Protein AF-A0A1V5LHH2-F1 (afdb_monomer_lite)

pLDDT: mean 89.57, std 8.18, range [43.5, 97.94]

Sequence (224 aa):
MNTYLRAINSYPGGDFSFSLPVTGISLAKRSLLHLDYNFEPAVRVNLYAKVQGTWFEFLLTGKEAQEPNVTSAGKTTVTADGRWHHLALDLGTAVIAALKAEGKPTVDLTLQDLVFANWETSSEARWYGFGVNAGHLSLCLDNVTLMPAIAGPASLSWSGPDADTTAWRTALDTSPWSIPTKVTEDRILNIQPTDGLRFLHVQVKDGDGKWGPVVHLPVPAKGK

Radius of gyration: 19.68 Å; chains: 1; bounding box: 45×40×56 Å

Secondary structure (DSSP, 8-state):
----EEEE--STTB---EE-S--SEETTT--EEEEEEEE-TT---EEEEEETTEEEEEESSSPPP--TTEEEEEE-----SSS-EEEEEEHHHHHHHHHHHTT---S--EEEEEEEE--SS-HHHHHTT--SBPTT-EEEEEEEEEE--B-S-EEEE---SSTT--EEEEEEES-TT-----EE---EEEEPPBSS-EEEEEEEE-TTS-EEEEEEEEEPBBP-

Structure (mmCIF, N/CA/C/O backbone):
data_AF-A0A1V5LHH2-F1
#
_entry.id   AF-A0A1V5LHH2-F1
#
loop_
_atom_site.group_PDB
_atom_site.id
_atom_site.type_symbol
_atom_site.label_atom_id
_atom_site.label_alt_id
_atom_site.label_comp_id
_atom_site.label_asym_id
_atom_site.label_entity_id
_atom_site.label_seq_id
_atom_site.pdbx_PDB_ins_code
_atom_site.Cartn_x
_atom_site.Cartn_y
_atom_site.Cartn_z
_atom_site.occupancy
_atom_site.B_iso_or_equiv
_atom_site.auth_seq_id
_atom_site.auth_comp_id
_atom_site.auth_asym_id
_atom_site.auth_atom_id
_atom_site.pdbx_PDB_model_num
ATOM 1 N N . MET A 1 1 ? -17.696 -14.834 3.128 1.00 43.50 1 MET A N 1
ATOM 2 C CA . MET A 1 1 ? -16.779 -14.703 1.976 1.00 43.50 1 MET A CA 1
ATOM 3 C C . MET A 1 1 ? -16.000 -13.423 2.193 1.00 43.50 1 MET A C 1
ATOM 5 O O . MET A 1 1 ? -16.648 -12.405 2.384 1.00 43.50 1 MET A O 1
ATOM 9 N N . ASN A 1 2 ? -14.667 -13.476 2.240 1.00 57.62 2 ASN A N 1
ATOM 10 C CA . ASN A 1 2 ? -13.869 -12.250 2.182 1.00 57.62 2 ASN A CA 1
ATOM 11 C C . ASN A 1 2 ? -13.866 -11.775 0.729 1.00 57.62 2 ASN A C 1
ATOM 13 O O . ASN A 1 2 ? -13.592 -12.573 -0.171 1.00 57.62 2 ASN A O 1
ATOM 17 N N . THR A 1 3 ? -14.226 -10.517 0.509 1.00 83.31 3 THR A N 1
ATOM 18 C CA . THR A 1 3 ? -14.263 -9.904 -0.817 1.00 83.31 3 THR A CA 1
ATOM 19 C C . THR A 1 3 ? -12.928 -9.217 -1.041 1.00 83.31 3 THR A C 1
ATOM 21 O O . THR A 1 3 ? -12.646 -8.238 -0.372 1.00 83.31 3 THR A O 1
ATOM 24 N N . TYR A 1 4 ? -12.125 -9.717 -1.973 1.00 91.12 4 TYR A N 1
ATOM 25 C CA . TYR A 1 4 ? -10.855 -9.108 -2.364 1.00 91.12 4 TYR A CA 1
ATOM 26 C C . TYR A 1 4 ? -10.812 -8.928 -3.880 1.00 91.12 4 TYR A C 1
ATOM 28 O O . TYR A 1 4 ? -11.498 -9.634 -4.628 1.00 91.12 4 TYR A O 1
ATOM 36 N N . LEU A 1 5 ? -9.984 -7.996 -4.349 1.00 93.44 5 LEU A N 1
ATOM 37 C CA . LEU A 1 5 ? -9.661 -7.880 -5.765 1.00 93.44 5 LEU A CA 1
ATOM 38 C C . LEU A 1 5 ? -8.639 -8.956 -6.123 1.00 93.44 5 LEU A C 1
ATOM 40 O O . LEU A 1 5 ? -7.605 -9.067 -5.470 1.00 93.44 5 LEU A O 1
ATOM 44 N N . ARG A 1 6 ? -8.904 -9.725 -7.181 1.00 95.00 6 ARG A N 1
ATOM 45 C CA . ARG A 1 6 ? -7.950 -10.681 -7.753 1.00 95.00 6 ARG A CA 1
ATOM 46 C C . ARG A 1 6 ? -7.650 -10.302 -9.194 1.00 95.00 6 ARG A C 1
ATOM 48 O O . ARG A 1 6 ? -8.544 -10.355 -10.036 1.00 95.00 6 ARG A O 1
ATOM 55 N N . ALA A 1 7 ? -6.396 -9.971 -9.476 1.00 94.06 7 ALA A N 1
ATOM 56 C CA . ALA A 1 7 ? -5.904 -9.807 -10.837 1.00 94.06 7 ALA A CA 1
ATOM 57 C C . ALA A 1 7 ? -5.202 -11.096 -11.274 1.00 94.06 7 ALA A C 1
ATOM 59 O O . ALA A 1 7 ? -4.421 -11.678 -10.518 1.00 94.06 7 ALA A O 1
ATOM 60 N N . ILE A 1 8 ? -5.499 -11.556 -12.488 1.00 93.69 8 ILE A N 1
ATOM 61 C CA . ILE A 1 8 ? -4.930 -12.776 -13.064 1.00 93.69 8 ILE A CA 1
ATOM 62 C C . ILE A 1 8 ? -4.299 -12.408 -14.395 1.00 93.69 8 ILE A C 1
ATOM 64 O O . ILE A 1 8 ? -4.964 -11.853 -15.273 1.00 93.69 8 ILE A O 1
ATOM 68 N N . ASN A 1 9 ? -3.034 -12.767 -14.564 1.00 91.44 9 ASN A N 1
ATOM 69 C CA . ASN A 1 9 ? -2.388 -12.654 -15.853 1.00 91.44 9 ASN A CA 1
ATOM 70 C C . ASN A 1 9 ? -2.886 -13.788 -16.753 1.00 91.44 9 ASN A C 1
ATOM 72 O O . ASN A 1 9 ? -2.427 -14.923 -16.653 1.00 91.44 9 ASN A O 1
ATOM 76 N N . SER A 1 10 ? -3.887 -13.512 -17.586 1.00 86.94 10 SER A N 1
ATOM 77 C CA . SER A 1 10 ? -4.588 -14.564 -18.339 1.00 86.94 10 SER A CA 1
ATOM 78 C C . SER A 1 10 ? -3.698 -15.255 -19.378 1.00 86.94 10 SER A C 1
ATOM 80 O O . SER A 1 10 ? -3.943 -16.412 -19.710 1.00 86.94 10 SER A O 1
ATOM 82 N N . TYR A 1 11 ? -2.648 -14.573 -19.844 1.00 85.94 11 TYR A N 1
ATOM 83 C CA . TYR A 1 11 ? -1.690 -15.077 -20.824 1.00 85.94 11 TYR A CA 1
ATOM 84 C C . TYR A 1 11 ? -0.252 -14.763 -20.391 1.00 85.94 11 TYR A C 1
ATOM 86 O O . TYR A 1 11 ? -0.032 -13.797 -19.663 1.00 85.94 11 TYR A O 1
ATOM 94 N N . PRO A 1 12 ? 0.749 -15.548 -20.819 1.00 86.00 12 PRO A N 1
ATOM 95 C CA . PRO A 1 12 ? 2.148 -15.213 -20.574 1.00 86.00 12 PRO A CA 1
ATOM 96 C C . PRO A 1 12 ? 2.507 -13.848 -21.167 1.00 86.00 12 PRO A C 1
ATOM 98 O O . PRO A 1 12 ? 1.996 -13.478 -22.221 1.00 86.00 12 PRO A O 1
ATOM 101 N N . GLY A 1 13 ? 3.406 -13.125 -20.504 1.00 83.19 13 GLY A N 1
ATOM 102 C CA . GLY A 1 13 ? 3.932 -11.860 -21.010 1.00 83.19 13 GLY A CA 1
ATOM 103 C C . GLY A 1 13 ? 3.123 -10.616 -20.637 1.00 83.19 13 GLY A C 1
ATOM 104 O O . GLY A 1 13 ? 3.493 -9.519 -21.037 1.00 83.19 13 GLY A O 1
ATOM 105 N N . GLY A 1 14 ? 2.048 -10.749 -19.857 1.00 85.44 14 GLY A N 1
ATOM 106 C CA . GLY A 1 14 ? 1.332 -9.590 -19.324 1.00 85.44 14 GLY A CA 1
ATOM 107 C C . GLY A 1 14 ? 2.114 -8.812 -18.258 1.00 85.44 14 GLY A C 1
ATOM 108 O O . GLY A 1 14 ? 3.021 -9.323 -17.593 1.00 85.44 14 GLY A O 1
ATOM 109 N N . ASP A 1 15 ? 1.727 -7.554 -18.072 1.00 89.06 15 ASP A N 1
ATOM 110 C CA . ASP A 1 15 ? 2.326 -6.620 -17.116 1.00 89.06 15 ASP A CA 1
ATOM 111 C C . ASP A 1 15 ? 1.508 -6.457 -15.823 1.00 89.06 15 ASP A C 1
ATOM 113 O O . ASP A 1 15 ? 1.890 -5.670 -14.964 1.00 89.06 15 ASP A O 1
ATOM 117 N N . PHE A 1 16 ? 0.402 -7.195 -15.658 1.00 90.06 16 PHE A N 1
ATOM 118 C CA . PHE A 1 16 ? -0.547 -7.017 -14.549 1.00 90.06 16 PHE A CA 1
ATOM 119 C C . PHE A 1 16 ? -1.077 -5.576 -14.413 1.00 90.06 16 PHE A C 1
ATOM 121 O O . PHE A 1 16 ? -1.382 -5.150 -13.301 1.00 90.06 16 PHE A O 1
ATOM 128 N N . SER A 1 17 ? -1.203 -4.825 -15.514 1.00 91.06 17 SER A N 1
ATOM 129 C CA . SER A 1 17 ? -1.675 -3.441 -15.445 1.00 91.06 17 SER A CA 1
ATOM 130 C C . SER A 1 17 ? -3.140 -3.333 -15.007 1.00 91.06 17 SER A C 1
ATOM 132 O O . SER A 1 17 ? -4.044 -3.836 -15.678 1.00 91.06 17 SER A O 1
ATOM 134 N N . PHE A 1 18 ? -3.385 -2.643 -13.894 1.00 93.12 18 PHE A N 1
ATOM 135 C CA . PHE A 1 18 ? -4.708 -2.146 -13.514 1.00 93.12 18 PHE A CA 1
ATOM 136 C C . PHE A 1 18 ? -4.601 -0.896 -12.631 1.00 93.12 18 PHE A C 1
ATOM 138 O O . PHE A 1 18 ? -3.710 -0.778 -11.784 1.00 93.12 18 PHE A O 1
ATOM 145 N N . SER A 1 19 ? -5.545 0.029 -12.808 1.00 94.12 19 SER A N 1
ATOM 146 C CA . SER A 1 19 ? -5.651 1.236 -11.985 1.00 94.12 19 SER A CA 1
ATOM 147 C C . SER A 1 19 ? -6.457 0.973 -10.717 1.00 94.12 19 SER A C 1
ATOM 149 O O . SER A 1 19 ? -7.520 0.349 -10.743 1.00 94.12 19 SER A O 1
ATOM 151 N N . LEU A 1 20 ? -5.983 1.518 -9.602 1.00 91.94 20 LEU A N 1
ATOM 152 C CA . LEU A 1 20 ? -6.794 1.717 -8.413 1.00 91.94 20 LEU A CA 1
ATOM 153 C C . LEU A 1 20 ? -7.674 2.961 -8.620 1.00 91.94 20 LEU A C 1
ATOM 155 O O . LEU A 1 20 ? -7.175 3.979 -9.100 1.00 91.94 20 LEU A O 1
ATOM 159 N N . PRO A 1 21 ? -8.963 2.937 -8.233 1.00 87.75 21 PRO A N 1
ATOM 160 C CA . PRO A 1 21 ? -9.886 4.058 -8.430 1.00 87.75 21 PRO A CA 1
ATOM 161 C C . PRO A 1 21 ? -9.658 5.178 -7.394 1.00 87.75 21 PRO A C 1
ATOM 163 O O . PRO A 1 21 ? -10.564 5.572 -6.663 1.00 87.75 21 PRO A O 1
ATOM 166 N N . VAL A 1 22 ? -8.420 5.665 -7.291 1.00 83.88 22 VAL A N 1
ATOM 167 C CA . VAL A 1 22 ? -7.950 6.610 -6.272 1.00 83.88 22 VAL A CA 1
ATOM 168 C C . VAL A 1 22 ? -7.246 7.774 -6.975 1.00 83.88 22 VAL A C 1
ATOM 170 O O . VAL A 1 22 ? -6.029 7.787 -7.127 1.00 83.88 22 VAL A O 1
ATOM 173 N N . THR A 1 23 ? -8.024 8.757 -7.434 1.00 89.06 23 THR A N 1
ATOM 174 C CA . THR A 1 23 ? -7.541 9.899 -8.232 1.00 89.06 23 THR A CA 1
ATOM 175 C C . THR A 1 23 ? -8.094 11.228 -7.714 1.00 89.06 23 THR A C 1
ATOM 177 O O . THR A 1 23 ? -9.056 11.269 -6.947 1.00 89.06 23 THR A O 1
ATOM 180 N N . GLY A 1 24 ? -7.483 12.345 -8.113 1.00 90.81 24 GLY A N 1
ATOM 181 C CA . GLY A 1 24 ? -7.894 13.692 -7.698 1.00 90.81 24 GLY A CA 1
ATOM 182 C C . GLY A 1 24 ? -7.555 14.027 -6.241 1.00 90.81 24 GLY A C 1
ATOM 183 O O . GLY A 1 24 ? -8.042 15.018 -5.700 1.00 90.81 24 GLY A O 1
ATOM 184 N N . ILE A 1 25 ? -6.724 13.211 -5.588 1.00 91.62 25 ILE A N 1
ATOM 185 C CA . ILE A 1 25 ? -6.363 13.376 -4.179 1.00 91.62 25 ILE A CA 1
ATOM 186 C C . ILE A 1 25 ? -5.046 14.136 -4.068 1.00 91.62 25 ILE A C 1
ATOM 188 O O . ILE A 1 25 ? -4.053 13.777 -4.689 1.00 91.62 25 ILE A O 1
ATOM 192 N N . SER A 1 26 ? -5.014 15.170 -3.229 1.00 91.88 26 SER A N 1
ATOM 193 C CA . SER A 1 26 ? -3.765 15.855 -2.894 1.00 91.88 26 SER A CA 1
ATOM 194 C C . SER A 1 26 ? -2.900 14.970 -1.993 1.00 91.88 26 SER A C 1
ATOM 196 O O . SER A 1 26 ? -3.278 14.696 -0.850 1.00 91.88 26 SER A O 1
ATOM 198 N N . LEU A 1 27 ? -1.716 14.584 -2.471 1.00 91.06 27 LEU A N 1
ATOM 199 C CA . LEU A 1 27 ? -0.728 13.831 -1.695 1.00 91.06 27 LEU A CA 1
ATOM 200 C C . LEU A 1 27 ? -0.143 14.644 -0.535 1.00 91.06 27 LEU A C 1
ATOM 202 O O . LEU A 1 27 ? 0.346 14.060 0.421 1.00 91.06 27 LEU A O 1
ATOM 206 N N . ALA A 1 28 ? -0.267 15.976 -0.555 1.00 83.50 28 ALA A N 1
ATOM 207 C CA . ALA A 1 28 ? 0.039 16.810 0.609 1.00 83.50 28 ALA A CA 1
ATOM 208 C C . ALA A 1 28 ? -0.983 16.634 1.753 1.00 83.50 28 ALA A C 1
ATOM 210 O O . ALA A 1 28 ? -0.689 16.958 2.899 1.00 83.50 28 ALA A O 1
ATOM 211 N N . LYS A 1 29 ? -2.194 16.141 1.451 1.00 82.38 29 LYS A N 1
ATOM 212 C CA . LYS A 1 29 ? -3.262 15.893 2.435 1.00 82.38 29 LYS A CA 1
ATOM 213 C C . LYS A 1 29 ? -3.393 14.419 2.799 1.00 82.38 29 LYS A C 1
ATOM 215 O O . LYS A 1 29 ? -3.719 14.108 3.939 1.00 82.38 29 LYS A O 1
ATOM 220 N N . ARG A 1 30 ? -3.215 13.519 1.831 1.00 82.12 30 ARG A N 1
ATOM 221 C CA . ARG A 1 30 ? -3.341 12.066 2.001 1.00 82.12 30 ARG A CA 1
ATOM 222 C C . ARG A 1 30 ? -2.201 11.371 1.278 1.00 82.12 30 ARG A C 1
ATOM 224 O O . ARG A 1 30 ? -2.271 11.166 0.071 1.00 82.12 30 ARG A O 1
ATOM 231 N N . SER A 1 31 ? -1.148 11.064 2.022 1.00 86.81 31 SER A N 1
ATOM 232 C CA . SER A 1 31 ? 0.091 10.527 1.469 1.00 86.81 31 SER A CA 1
ATOM 233 C C . SER A 1 31 ? 0.261 9.030 1.715 1.00 86.81 31 SER A C 1
ATOM 235 O O . SER A 1 31 ? 1.020 8.392 0.993 1.00 86.81 31 SER A O 1
ATOM 237 N N . LEU A 1 32 ? -0.442 8.459 2.698 1.00 88.19 32 LEU A N 1
ATOM 238 C CA . LEU A 1 32 ? -0.189 7.104 3.178 1.00 88.19 32 LEU A CA 1
ATOM 239 C C . LEU A 1 32 ? -1.129 6.098 2.527 1.00 88.19 32 LEU A C 1
ATOM 241 O O . LEU A 1 32 ? -2.321 6.056 2.840 1.00 88.19 32 LEU A O 1
ATOM 245 N N . LEU A 1 33 ? -0.587 5.291 1.620 1.00 91.44 33 LEU A N 1
ATOM 246 C CA . LEU A 1 33 ? -1.261 4.138 1.044 1.00 91.44 33 LEU A CA 1
ATOM 247 C C . LEU A 1 33 ? -1.105 2.942 1.979 1.00 91.44 33 LEU A C 1
ATOM 249 O O . LEU A 1 33 ? 0.013 2.559 2.314 1.00 91.44 33 LEU A O 1
ATOM 253 N N . HIS A 1 34 ? -2.227 2.333 2.331 1.00 90.12 34 HIS A N 1
ATOM 254 C CA . HIS A 1 34 ? -2.317 1.073 3.054 1.00 90.12 34 HIS A CA 1
ATOM 255 C C . HIS A 1 34 ? -3.065 0.056 2.208 1.00 90.12 34 HIS A C 1
ATOM 257 O O . HIS A 1 34 ? -4.049 0.407 1.557 1.00 90.12 34 HIS A O 1
ATOM 263 N N . LEU A 1 35 ? -2.613 -1.191 2.224 1.00 92.31 35 LEU A N 1
ATOM 264 C CA . LEU A 1 35 ? -3.320 -2.305 1.603 1.00 92.31 35 LEU A CA 1
ATOM 265 C C . LEU A 1 35 ? -2.868 -3.631 2.199 1.00 92.31 35 LEU A C 1
ATOM 267 O O . LEU A 1 35 ? -1.733 -3.759 2.665 1.00 92.31 35 LEU A O 1
ATOM 271 N N . ASP A 1 36 ? -3.738 -4.624 2.106 1.00 93.50 36 ASP A N 1
ATOM 272 C CA . ASP A 1 36 ? -3.370 -6.017 2.291 1.00 93.50 36 ASP A CA 1
ATOM 273 C C . ASP A 1 36 ? -3.159 -6.658 0.924 1.00 93.50 36 ASP A C 1
ATOM 275 O O . ASP A 1 36 ? -3.877 -6.371 -0.038 1.00 93.50 36 ASP A O 1
ATOM 279 N N . TYR A 1 37 ? -2.154 -7.519 0.819 1.00 96.44 37 TYR A N 1
ATOM 280 C CA . TYR A 1 37 ? -1.799 -8.163 -0.436 1.00 96.44 37 TYR A CA 1
ATOM 281 C C . TYR A 1 37 ? -1.465 -9.635 -0.254 1.00 96.44 37 TYR A C 1
ATOM 283 O O . TYR A 1 37 ? -0.938 -10.052 0.775 1.00 96.44 37 TYR A O 1
ATOM 291 N N . ASN A 1 38 ? -1.732 -10.412 -1.297 1.00 97.06 38 ASN A N 1
ATOM 292 C CA . ASN A 1 38 ? -1.246 -11.775 -1.443 1.00 97.06 38 ASN A CA 1
ATOM 293 C C . ASN A 1 38 ? -0.708 -11.944 -2.863 1.00 97.06 38 ASN A C 1
ATOM 295 O O . ASN A 1 38 ? -1.476 -11.988 -3.828 1.00 97.06 38 ASN A O 1
ATOM 299 N N . PHE A 1 39 ? 0.617 -11.976 -2.986 1.00 97.50 39 PHE A N 1
ATOM 300 C CA . PHE A 1 39 ? 1.312 -12.127 -4.261 1.00 97.50 39 PHE A CA 1
ATOM 301 C C . PHE A 1 39 ? 1.905 -13.531 -4.349 1.00 97.50 39 PHE A C 1
ATOM 303 O O . PHE A 1 39 ? 2.642 -13.956 -3.455 1.00 97.50 39 PHE A O 1
ATOM 310 N N . GLU A 1 40 ? 1.625 -14.245 -5.439 1.00 97.06 40 GLU A N 1
ATOM 311 C CA . GLU A 1 40 ? 2.314 -15.504 -5.725 1.00 97.06 40 GLU A CA 1
ATOM 312 C C . GLU A 1 40 ? 3.825 -15.265 -5.937 1.00 97.06 40 GLU A C 1
ATOM 314 O O . GLU A 1 40 ? 4.203 -14.224 -6.478 1.00 97.06 40 GLU A O 1
ATOM 319 N N . PRO A 1 41 ? 4.717 -16.218 -5.594 1.00 96.31 41 PRO A N 1
ATOM 320 C CA . PRO A 1 41 ? 6.174 -16.000 -5.606 1.00 96.31 41 PRO A CA 1
ATOM 321 C C . PRO A 1 41 ? 6.794 -15.507 -6.920 1.00 96.31 41 PRO A C 1
ATOM 323 O O . PRO A 1 41 ? 7.841 -14.850 -6.936 1.00 96.31 41 PRO A O 1
ATOM 326 N N . ALA A 1 42 ? 6.161 -15.830 -8.046 1.00 94.75 42 ALA A N 1
ATOM 327 C CA . ALA A 1 42 ? 6.626 -15.442 -9.371 1.00 94.75 42 ALA A CA 1
ATOM 328 C C . ALA A 1 42 ? 6.024 -14.119 -9.875 1.00 94.75 42 ALA A C 1
ATOM 330 O O . ALA A 1 42 ? 6.426 -13.660 -10.941 1.00 94.75 42 ALA A O 1
ATOM 331 N N . VAL A 1 43 ? 5.110 -13.486 -9.130 1.00 95.62 43 VAL A N 1
ATOM 332 C CA . VAL A 1 43 ? 4.564 -12.172 -9.493 1.00 95.62 43 VAL A CA 1
ATOM 333 C C . VAL A 1 43 ? 5.689 -11.142 -9.504 1.00 95.62 43 VAL A C 1
ATOM 335 O O . VAL A 1 43 ? 6.516 -11.072 -8.590 1.00 95.62 43 VAL A O 1
ATOM 338 N N . ARG A 1 44 ? 5.730 -10.354 -10.574 1.00 95.00 44 ARG A N 1
ATOM 339 C CA . ARG A 1 44 ? 6.611 -9.207 -10.765 1.00 95.00 44 ARG A CA 1
ATOM 340 C C . ARG A 1 44 ? 5.735 -8.012 -11.085 1.00 95.00 44 ARG A C 1
ATOM 342 O O . ARG A 1 44 ? 5.191 -7.912 -12.181 1.00 95.00 44 ARG A O 1
ATOM 349 N N . VAL A 1 45 ? 5.602 -7.107 -10.131 1.00 95.81 45 VAL A N 1
ATOM 350 C CA . VAL A 1 45 ? 4.775 -5.904 -10.246 1.00 95.81 45 VAL A CA 1
ATOM 351 C C . VAL A 1 45 ? 5.411 -4.788 -9.426 1.00 95.81 45 VAL A C 1
ATOM 353 O O . VAL A 1 45 ? 6.090 -5.070 -8.439 1.00 95.81 45 VAL A O 1
ATOM 356 N N . ASN A 1 46 ? 5.180 -3.546 -9.829 1.00 97.19 46 ASN A N 1
ATOM 357 C CA . ASN A 1 46 ? 5.504 -2.323 -9.107 1.00 97.19 46 ASN A CA 1
ATOM 358 C C . ASN A 1 46 ? 4.242 -1.459 -8.996 1.00 97.19 46 ASN A C 1
ATOM 360 O O . ASN A 1 46 ? 3.227 -1.724 -9.646 1.00 97.19 46 ASN A O 1
ATOM 364 N N . LEU A 1 47 ? 4.307 -0.428 -8.160 1.00 97.62 47 LEU A N 1
ATOM 365 C CA . LEU A 1 47 ? 3.255 0.573 -8.041 1.00 97.62 47 LEU A CA 1
ATOM 366 C C . LEU A 1 47 ? 3.721 1.868 -8.708 1.00 97.62 47 LEU A C 1
ATOM 368 O O . LEU A 1 47 ? 4.836 2.322 -8.467 1.00 97.62 47 LEU A O 1
ATOM 372 N N . TYR A 1 48 ? 2.857 2.482 -9.506 1.00 97.56 48 TYR A N 1
ATOM 373 C CA . TYR A 1 48 ? 3.132 3.726 -10.213 1.00 97.56 48 TYR A CA 1
ATOM 374 C C . TYR A 1 48 ? 2.107 4.784 -9.827 1.00 97.56 48 TYR A C 1
ATOM 376 O O . TYR A 1 48 ? 0.905 4.560 -9.948 1.00 97.56 48 TYR A O 1
ATOM 384 N N . ALA A 1 49 ? 2.573 5.950 -9.390 1.00 97.19 49 ALA A N 1
ATOM 385 C CA . ALA A 1 49 ? 1.725 7.108 -9.127 1.00 97.19 49 ALA A CA 1
ATOM 386 C C . ALA A 1 49 ? 1.973 8.178 -10.188 1.00 97.19 49 ALA A C 1
ATOM 388 O O . ALA A 1 49 ? 3.117 8.568 -10.416 1.00 97.19 49 ALA A O 1
ATOM 389 N N . LYS A 1 50 ? 0.918 8.693 -10.820 1.00 97.00 50 LYS A N 1
ATOM 390 C CA . LYS A 1 50 ? 1.044 9.820 -11.749 1.00 97.00 50 LYS A CA 1
ATOM 391 C C . LYS A 1 50 ? 0.789 11.131 -11.022 1.00 97.00 50 LYS A C 1
ATOM 393 O O . LYS A 1 50 ? -0.300 11.339 -10.489 1.00 97.00 50 LYS A O 1
ATOM 398 N N . VAL A 1 51 ? 1.772 12.026 -11.010 1.00 95.81 51 VAL A N 1
ATOM 399 C CA . VAL A 1 51 ? 1.690 13.343 -10.357 1.00 95.81 51 VAL A CA 1
ATOM 400 C C . VAL A 1 51 ? 2.347 14.379 -11.262 1.00 95.81 51 VAL A C 1
ATOM 402 O O . VAL A 1 51 ? 3.428 14.140 -11.792 1.00 95.81 51 VAL A O 1
ATOM 405 N N . GLN A 1 52 ? 1.684 15.520 -11.484 1.00 92.94 52 GLN A N 1
ATOM 406 C CA . GLN A 1 52 ? 2.157 16.568 -12.408 1.00 92.94 52 GLN A CA 1
ATOM 407 C C . GLN A 1 52 ? 2.563 16.021 -13.801 1.00 92.94 52 GLN A C 1
ATOM 409 O O . GLN A 1 52 ? 3.527 16.477 -14.410 1.00 92.94 52 GLN A O 1
ATOM 414 N N . GLY A 1 53 ? 1.859 14.999 -14.307 1.00 92.62 53 GLY A N 1
ATOM 415 C CA . GLY A 1 53 ? 2.162 14.370 -15.597 1.00 92.62 53 GLY A CA 1
ATOM 416 C C . GLY A 1 53 ? 3.366 13.417 -15.612 1.00 92.62 53 GLY A C 1
ATOM 417 O O . GLY A 1 53 ? 3.560 12.747 -16.622 1.00 92.62 53 GLY A O 1
ATOM 418 N N . THR A 1 54 ? 4.124 13.306 -14.517 1.00 94.06 54 THR A N 1
ATOM 419 C CA . THR A 1 54 ? 5.260 12.380 -14.368 1.00 94.06 54 THR A CA 1
ATOM 420 C C . THR A 1 54 ? 4.811 11.106 -13.653 1.00 94.06 54 THR A C 1
ATOM 422 O O . THR A 1 54 ? 4.014 11.173 -12.713 1.00 94.06 54 THR A O 1
ATOM 425 N N . TRP A 1 55 ? 5.309 9.948 -14.090 1.00 97.31 55 TRP A N 1
ATOM 426 C CA . TRP A 1 55 ? 5.116 8.687 -13.379 1.00 97.31 55 TRP A CA 1
ATOM 427 C C . TRP A 1 55 ? 6.207 8.493 -12.333 1.00 97.31 55 TRP A C 1
ATOM 429 O O . TRP A 1 55 ? 7.389 8.613 -12.636 1.00 97.31 55 TRP A O 1
ATOM 439 N N . PHE A 1 56 ? 5.800 8.159 -11.117 1.00 97.62 56 PHE A N 1
ATOM 440 C CA . PHE A 1 56 ? 6.677 7.852 -9.998 1.00 97.62 56 PHE A CA 1
ATOM 441 C C . PHE A 1 56 ? 6.581 6.364 -9.676 1.00 97.62 56 PHE A C 1
ATOM 443 O O . PHE A 1 56 ? 5.501 5.886 -9.326 1.00 97.62 56 PHE A O 1
ATOM 450 N N . GLU A 1 57 ? 7.688 5.638 -9.810 1.00 97.94 57 GLU A N 1
ATOM 451 C CA . GLU A 1 57 ? 7.770 4.203 -9.540 1.00 97.94 57 GLU A CA 1
ATOM 452 C C . GLU A 1 57 ? 8.128 3.919 -8.082 1.00 97.94 57 GLU A C 1
ATOM 454 O O . GLU A 1 57 ? 9.127 4.405 -7.552 1.00 97.94 57 GLU A O 1
ATOM 459 N N . PHE A 1 58 ? 7.338 3.050 -7.465 1.00 97.44 58 PHE A N 1
ATOM 460 C CA . PHE A 1 58 ? 7.612 2.426 -6.183 1.00 97.44 58 PHE A CA 1
ATOM 461 C C . PHE A 1 58 ? 7.924 0.954 -6.444 1.00 97.44 58 PHE A C 1
ATOM 463 O O . PHE A 1 58 ? 7.030 0.157 -6.751 1.00 97.44 58 PHE A O 1
ATOM 470 N N . LEU A 1 59 ? 9.202 0.597 -6.339 1.00 96.81 59 LEU A N 1
ATOM 471 C CA . LEU A 1 59 ? 9.680 -0.747 -6.639 1.00 96.81 59 LEU A CA 1
ATOM 472 C C . LEU A 1 59 ? 9.176 -1.737 -5.579 1.00 96.81 59 LEU A C 1
ATOM 474 O O . LEU A 1 59 ? 9.453 -1.556 -4.387 1.00 96.81 59 LEU A O 1
ATOM 478 N N . LEU A 1 60 ? 8.455 -2.776 -6.021 1.00 96.81 60 LEU A N 1
ATOM 479 C CA . LEU A 1 60 ? 7.920 -3.839 -5.163 1.00 96.81 60 LEU A CA 1
ATOM 480 C C . LEU A 1 60 ? 8.635 -5.170 -5.455 1.00 96.81 60 LEU A C 1
ATOM 482 O O . LEU A 1 60 ? 9.667 -5.464 -4.856 1.00 96.81 60 LEU A O 1
ATOM 486 N N . THR A 1 61 ? 8.099 -5.978 -6.375 1.00 96.31 61 THR A N 1
ATOM 487 C CA . THR A 1 61 ? 8.614 -7.318 -6.716 1.00 96.31 61 THR A CA 1
ATOM 488 C C . THR A 1 61 ? 9.221 -7.392 -8.116 1.00 96.31 61 THR A C 1
ATOM 490 O O . THR A 1 61 ? 9.903 -8.370 -8.422 1.00 96.31 61 THR A O 1
ATOM 493 N N . GLY A 1 62 ? 8.978 -6.393 -8.973 1.00 93.88 62 GLY A N 1
ATOM 494 C CA . GLY A 1 62 ? 9.602 -6.267 -10.292 1.00 93.88 62 GLY A CA 1
ATOM 495 C C . GLY A 1 62 ? 11.020 -5.687 -10.241 1.00 93.88 62 GLY A C 1
ATOM 496 O O . GLY A 1 62 ? 11.588 -5.475 -9.167 1.00 93.88 62 GLY A O 1
ATOM 497 N N . LYS A 1 63 ? 11.596 -5.420 -11.418 1.00 93.62 63 LYS A N 1
ATOM 498 C CA . LYS A 1 63 ? 12.765 -4.536 -11.559 1.00 93.62 63 LYS A CA 1
ATOM 499 C C . LYS A 1 63 ? 12.331 -3.119 -11.933 1.00 93.62 63 LYS A C 1
ATOM 501 O O . LYS A 1 63 ? 11.148 -2.883 -12.161 1.00 93.62 63 LYS A O 1
ATOM 506 N N . GLU A 1 64 ? 13.294 -2.202 -11.940 1.00 94.69 64 GLU A N 1
ATOM 507 C CA . GLU A 1 64 ? 13.085 -0.806 -12.330 1.00 94.69 64 GLU A CA 1
ATOM 508 C C . GLU A 1 64 ? 12.514 -0.709 -13.747 1.00 94.69 64 GLU A C 1
ATOM 510 O O . GLU A 1 64 ? 12.850 -1.513 -14.627 1.00 94.69 64 GLU A O 1
ATOM 515 N N . ALA A 1 65 ? 11.643 0.274 -13.954 1.00 93.75 65 ALA A N 1
ATOM 516 C CA . ALA A 1 65 ? 11.043 0.513 -15.253 1.00 93.75 65 ALA A CA 1
ATOM 517 C C . ALA A 1 65 ? 12.095 0.921 -16.298 1.00 93.75 65 ALA A C 1
ATOM 519 O O . ALA A 1 65 ? 13.021 1.677 -16.013 1.00 93.75 65 ALA A O 1
ATOM 520 N N . GLN A 1 66 ? 11.901 0.484 -17.543 1.00 90.19 66 GLN A N 1
ATOM 521 C CA . GLN A 1 66 ? 12.689 0.936 -18.703 1.00 90.19 66 GLN A CA 1
ATOM 522 C C . GLN A 1 66 ? 11.994 2.061 -19.489 1.00 90.19 66 GLN A C 1
ATOM 524 O O . GLN A 1 66 ? 12.368 2.372 -20.618 1.00 90.19 66 GLN A O 1
ATOM 529 N N . GLU A 1 67 ? 10.962 2.670 -18.907 1.00 88.00 67 GLU A N 1
ATOM 530 C CA . GLU A 1 67 ? 10.184 3.732 -19.540 1.00 88.00 67 GLU A CA 1
ATOM 531 C C . GLU A 1 67 ? 10.865 5.101 -19.391 1.00 88.00 67 GLU A C 1
ATOM 533 O O . GLU A 1 67 ? 11.240 5.484 -18.282 1.00 88.00 67 GLU A O 1
ATOM 538 N N . PRO A 1 68 ? 10.957 5.907 -20.465 1.00 84.19 68 PRO A N 1
ATOM 539 C CA . PRO A 1 68 ? 11.692 7.173 -20.439 1.00 84.19 68 PRO A CA 1
ATOM 540 C C . PRO A 1 68 ? 11.056 8.259 -19.553 1.00 84.19 68 PRO A C 1
ATOM 542 O O . PRO A 1 68 ? 11.735 9.213 -19.188 1.00 84.19 68 PRO A O 1
ATOM 545 N N . ASN A 1 69 ? 9.769 8.138 -19.206 1.00 87.12 69 ASN A N 1
ATOM 546 C CA . ASN A 1 69 ? 9.020 9.126 -18.414 1.00 87.12 69 ASN A CA 1
ATOM 547 C C . ASN A 1 69 ? 8.650 8.616 -17.009 1.00 87.12 69 ASN A C 1
ATOM 549 O O . ASN A 1 69 ? 7.617 9.012 -16.456 1.00 87.12 69 ASN A O 1
ATOM 553 N N . VAL A 1 70 ? 9.466 7.717 -16.453 1.00 94.88 70 VAL A N 1
ATOM 554 C CA . VAL A 1 70 ? 9.293 7.166 -15.106 1.00 94.88 70 VAL A CA 1
ATOM 555 C C . VAL A 1 70 ? 10.462 7.585 -14.218 1.00 94.88 70 VAL A C 1
ATOM 557 O O . VAL A 1 70 ? 11.618 7.288 -14.504 1.00 94.88 70 VAL A O 1
ATOM 560 N N . THR A 1 71 ? 10.143 8.255 -13.116 1.00 95.75 71 THR A N 1
ATOM 561 C CA . THR A 1 71 ? 11.084 8.621 -12.056 1.00 95.75 71 THR A CA 1
ATOM 562 C C . THR A 1 71 ? 10.985 7.600 -10.924 1.00 95.75 71 THR A C 1
ATOM 564 O O . THR A 1 71 ? 9.892 7.302 -10.445 1.00 95.75 71 THR A O 1
ATOM 567 N N . SER A 1 72 ? 12.117 7.093 -10.434 1.00 95.56 72 SER A N 1
ATOM 568 C CA . SER A 1 72 ? 12.126 6.242 -9.238 1.00 95.56 72 SER A CA 1
ATOM 569 C C . SER A 1 72 ? 11.788 7.063 -7.988 1.00 95.56 72 SER A C 1
ATOM 571 O O . SER A 1 72 ? 12.447 8.059 -7.688 1.00 95.56 72 SER A O 1
ATOM 573 N N . ALA A 1 73 ? 10.758 6.650 -7.250 1.00 95.25 73 ALA A N 1
ATOM 574 C CA . ALA A 1 73 ? 10.352 7.241 -5.973 1.00 95.25 73 ALA A CA 1
ATOM 575 C C . ALA A 1 73 ? 10.814 6.413 -4.763 1.00 95.25 73 ALA A C 1
ATOM 577 O O . ALA A 1 73 ? 10.708 6.862 -3.621 1.00 95.25 73 ALA A O 1
ATOM 578 N N . GLY A 1 74 ? 11.365 5.222 -4.999 1.00 91.25 74 GLY A N 1
ATOM 579 C CA . GLY A 1 74 ? 11.992 4.397 -3.976 1.00 91.25 74 GLY A CA 1
ATOM 580 C C . GLY A 1 74 ? 11.652 2.919 -4.099 1.00 91.25 74 GLY A C 1
ATOM 581 O O . GLY A 1 74 ? 10.906 2.482 -4.973 1.00 91.25 74 GLY A O 1
ATOM 582 N N . LYS A 1 75 ? 12.212 2.139 -3.175 1.00 92.56 75 LYS A N 1
ATOM 583 C CA . LYS A 1 75 ? 12.011 0.695 -3.069 1.00 92.56 75 LYS A CA 1
ATOM 584 C C . LYS A 1 75 ? 11.425 0.353 -1.712 1.00 92.56 75 LYS A C 1
ATOM 586 O O . LYS A 1 75 ? 11.873 0.882 -0.696 1.00 92.56 75 LYS A O 1
ATOM 591 N N . THR A 1 76 ? 10.482 -0.580 -1.697 1.00 87.69 76 THR A N 1
ATOM 592 C CA . THR A 1 76 ? 9.981 -1.190 -0.466 1.00 87.69 76 THR A CA 1
ATOM 593 C C . THR A 1 76 ? 10.192 -2.699 -0.489 1.00 87.69 76 THR A C 1
ATOM 595 O O . THR A 1 76 ? 10.356 -3.307 -1.546 1.00 87.69 76 THR A O 1
ATOM 598 N N . THR A 1 77 ? 10.199 -3.317 0.686 1.00 84.19 77 THR A N 1
ATOM 599 C CA . THR A 1 77 ? 10.270 -4.775 0.796 1.00 84.19 77 THR A CA 1
ATOM 600 C C . THR A 1 77 ? 8.860 -5.346 0.698 1.00 84.19 77 THR A C 1
ATOM 602 O O . THR A 1 77 ? 8.021 -5.069 1.552 1.00 84.19 77 THR A O 1
ATOM 605 N N . VAL A 1 78 ? 8.611 -6.162 -0.326 1.00 94.69 78 VAL A N 1
ATOM 606 C CA . VAL A 1 78 ? 7.353 -6.894 -0.525 1.00 94.69 78 VAL A CA 1
ATOM 607 C C . VAL A 1 78 ? 7.641 -8.389 -0.556 1.00 94.69 78 VAL A C 1
ATOM 609 O O . VAL A 1 78 ? 8.528 -8.839 -1.282 1.00 94.69 78 VAL A O 1
ATOM 612 N N . THR A 1 79 ? 6.883 -9.161 0.220 1.00 95.81 79 THR A N 1
ATOM 613 C CA . THR A 1 79 ? 7.027 -10.616 0.320 1.00 95.81 79 THR A CA 1
ATOM 614 C C . THR A 1 79 ? 6.011 -11.298 -0.587 1.00 95.81 79 THR A C 1
ATOM 616 O O . THR A 1 79 ? 4.824 -11.339 -0.285 1.00 95.81 79 THR A O 1
ATOM 619 N N . ALA A 1 80 ? 6.476 -11.862 -1.698 1.00 96.56 80 ALA A N 1
ATOM 620 C CA . ALA A 1 80 ? 5.654 -12.695 -2.567 1.00 96.56 80 ALA A CA 1
ATOM 621 C C . ALA A 1 80 ? 5.835 -14.173 -2.188 1.00 96.56 80 ALA A C 1
ATOM 623 O O . ALA A 1 80 ? 6.754 -14.837 -2.661 1.00 96.56 80 ALA A O 1
ATOM 624 N N . ASP A 1 81 ? 5.003 -14.686 -1.285 1.00 96.94 81 ASP A N 1
ATOM 625 C CA . ASP A 1 81 ? 5.048 -16.079 -0.810 1.00 96.94 81 ASP A CA 1
ATOM 626 C C . ASP A 1 81 ? 3.683 -16.791 -0.890 1.00 96.94 81 ASP A C 1
ATOM 628 O O . ASP A 1 81 ? 3.523 -17.898 -0.370 1.00 96.94 81 ASP A O 1
ATOM 632 N N . GLY A 1 82 ? 2.692 -16.171 -1.539 1.00 96.56 82 GLY A N 1
ATOM 633 C CA . GLY A 1 82 ? 1.325 -16.686 -1.613 1.00 96.56 82 GLY A CA 1
ATOM 634 C C . GLY A 1 82 ? 0.521 -16.541 -0.313 1.00 96.56 82 GLY A C 1
ATOM 635 O O . GLY A 1 82 ? -0.523 -17.186 -0.164 1.00 96.56 82 GLY A O 1
ATOM 636 N N . ARG A 1 83 ? 0.983 -15.734 0.652 1.00 96.12 83 ARG A N 1
ATOM 637 C CA . ARG A 1 83 ? 0.278 -15.447 1.910 1.00 96.12 83 ARG A CA 1
ATOM 638 C C . ARG A 1 83 ? -0.148 -13.987 1.980 1.00 96.12 83 ARG A C 1
ATOM 640 O O . ARG A 1 83 ? 0.355 -13.142 1.249 1.00 96.12 83 ARG A O 1
ATOM 647 N N . TRP A 1 84 ? -1.113 -13.712 2.853 1.00 94.75 84 TRP A N 1
ATOM 648 C CA . TRP A 1 84 ? -1.563 -12.351 3.117 1.00 94.75 84 TRP A CA 1
ATOM 649 C C . TRP A 1 84 ? -0.537 -11.596 3.961 1.00 94.75 84 TRP A C 1
ATOM 651 O O . TRP A 1 84 ? -0.133 -12.059 5.028 1.00 94.75 84 TRP A O 1
ATOM 661 N N . HIS A 1 85 ? -0.170 -10.412 3.489 1.00 94.12 85 HIS A N 1
ATOM 662 C CA . HIS A 1 85 ? 0.722 -9.456 4.137 1.00 94.12 85 HIS A CA 1
ATOM 663 C C . HIS A 1 85 ? 0.086 -8.068 4.107 1.00 94.12 85 HIS A C 1
ATOM 665 O O . HIS A 1 85 ? -0.842 -7.825 3.340 1.00 94.12 85 HIS A O 1
ATOM 671 N N . HIS A 1 86 ? 0.624 -7.150 4.906 1.00 91.75 86 HIS A N 1
ATOM 672 C CA . HIS A 1 86 ? 0.242 -5.741 4.878 1.00 91.75 86 HIS A CA 1
ATOM 673 C C . HIS A 1 86 ? 1.357 -4.893 4.260 1.00 91.75 86 HIS A C 1
ATOM 675 O O . HIS A 1 86 ? 2.540 -5.135 4.514 1.00 91.75 86 HIS A O 1
ATOM 681 N N . LEU A 1 87 ? 0.985 -3.879 3.481 1.00 91.25 87 LEU A N 1
ATOM 682 C CA . LEU A 1 87 ? 1.884 -2.877 2.918 1.00 91.25 87 LEU A CA 1
ATOM 683 C C . LEU A 1 87 ? 1.428 -1.477 3.330 1.00 91.25 87 LEU A C 1
ATOM 685 O O . LEU A 1 87 ? 0.254 -1.133 3.203 1.00 91.25 87 LEU A O 1
ATOM 689 N N . ALA A 1 88 ? 2.390 -0.657 3.752 1.00 88.50 88 ALA A N 1
ATOM 690 C CA . ALA A 1 88 ? 2.206 0.767 3.984 1.00 88.50 88 ALA A CA 1
ATOM 691 C C . ALA A 1 88 ? 3.282 1.567 3.241 1.00 88.50 88 ALA A C 1
ATOM 693 O O . ALA A 1 88 ? 4.473 1.283 3.384 1.00 88.50 88 ALA A O 1
ATOM 694 N N . LEU A 1 89 ? 2.867 2.561 2.455 1.00 89.56 89 LEU A N 1
ATOM 695 C CA . LEU A 1 89 ? 3.748 3.417 1.662 1.00 89.56 89 LEU A CA 1
ATOM 696 C C . LEU A 1 89 ? 3.373 4.887 1.814 1.00 89.56 89 LEU A C 1
ATOM 698 O O . LEU A 1 89 ? 2.227 5.265 1.596 1.00 89.56 89 LEU A O 1
ATOM 702 N N . ASP A 1 90 ? 4.362 5.726 2.119 1.00 88.88 90 ASP A N 1
ATOM 703 C CA . ASP A 1 90 ? 4.206 7.181 2.097 1.00 88.88 90 ASP A CA 1
ATOM 704 C C . ASP A 1 90 ? 4.498 7.729 0.699 1.00 88.88 90 ASP A C 1
ATOM 706 O O . ASP A 1 90 ? 5.621 8.128 0.375 1.00 88.88 90 ASP A O 1
ATOM 710 N N . LEU A 1 91 ? 3.462 7.713 -0.143 1.00 92.75 91 LEU A N 1
ATOM 711 C CA . LEU A 1 91 ? 3.523 8.172 -1.527 1.00 92.75 91 LEU A CA 1
ATOM 712 C C . LEU A 1 91 ? 3.936 9.643 -1.602 1.00 92.75 91 LEU A C 1
ATOM 714 O O . LEU A 1 91 ? 4.750 10.017 -2.440 1.00 92.75 91 LEU A O 1
ATOM 718 N N . GLY A 1 92 ? 3.388 10.480 -0.718 1.00 91.44 92 GLY A N 1
ATOM 719 C CA . GLY A 1 92 ? 3.641 11.920 -0.718 1.00 91.44 92 GLY A CA 1
ATOM 720 C C . GLY A 1 92 ? 5.094 12.245 -0.396 1.00 91.44 92 GLY A C 1
ATOM 721 O O . GLY A 1 92 ? 5.737 12.957 -1.166 1.00 91.44 92 GLY A O 1
ATOM 722 N N . THR A 1 93 ? 5.637 11.680 0.685 1.00 90.00 93 THR A N 1
ATOM 723 C CA . THR A 1 93 ? 7.043 11.900 1.062 1.00 90.00 93 THR A CA 1
ATOM 724 C C . THR A 1 93 ? 8.001 11.430 -0.033 1.00 90.00 93 THR A C 1
ATOM 726 O O . THR A 1 93 ? 8.935 12.152 -0.387 1.00 90.00 93 THR A O 1
ATOM 729 N N . ALA A 1 94 ? 7.745 10.259 -0.620 1.00 93.25 94 ALA A N 1
ATOM 730 C CA . ALA A 1 94 ? 8.559 9.702 -1.697 1.00 93.25 94 ALA A CA 1
ATOM 731 C C . ALA A 1 94 ? 8.523 10.558 -2.978 1.00 93.25 94 ALA A C 1
ATOM 733 O O . ALA A 1 94 ? 9.572 10.904 -3.521 1.00 93.25 94 ALA A O 1
ATOM 734 N N . VAL A 1 95 ? 7.332 10.977 -3.423 1.00 95.38 95 VAL A N 1
ATOM 735 C CA . VAL A 1 95 ? 7.165 11.851 -4.599 1.00 95.38 95 VAL A CA 1
ATOM 736 C C . VAL A 1 95 ? 7.818 13.216 -4.369 1.00 95.38 95 VAL A C 1
ATOM 738 O O . VAL A 1 95 ? 8.509 13.723 -5.249 1.00 95.38 95 VAL A O 1
ATOM 741 N N . ILE A 1 96 ? 7.660 13.807 -3.179 1.00 93.94 96 ILE A N 1
ATOM 742 C CA . ILE A 1 96 ? 8.310 15.077 -2.819 1.00 93.94 96 ILE A CA 1
ATOM 743 C C . ILE A 1 96 ? 9.832 14.948 -2.886 1.00 93.94 96 ILE A C 1
ATOM 745 O O . ILE A 1 96 ? 10.497 15.848 -3.400 1.00 93.94 96 ILE A O 1
ATOM 749 N N . ALA A 1 97 ? 10.391 13.856 -2.360 1.00 94.06 97 ALA A N 1
ATOM 750 C CA . ALA A 1 97 ? 11.828 13.616 -2.390 1.00 94.06 97 ALA A CA 1
ATOM 751 C C . ALA A 1 97 ? 12.348 13.487 -3.831 1.00 94.06 97 ALA A C 1
ATOM 753 O O . ALA A 1 97 ? 13.326 14.148 -4.179 1.00 94.06 97 ALA A O 1
ATOM 754 N N . ALA A 1 98 ? 11.655 12.716 -4.673 1.00 95.31 98 ALA A N 1
ATOM 755 C CA . ALA A 1 98 ? 11.996 12.543 -6.082 1.00 95.31 98 ALA A CA 1
ATOM 756 C C . ALA A 1 98 ? 11.935 13.870 -6.865 1.00 95.31 98 ALA A C 1
ATOM 758 O O . ALA A 1 98 ? 12.891 14.235 -7.546 1.00 95.31 98 ALA A O 1
ATOM 759 N N . LEU A 1 99 ? 10.866 14.656 -6.692 1.00 94.94 99 LEU A N 1
ATOM 760 C CA . LEU A 1 99 ? 10.734 15.979 -7.314 1.00 94.94 99 LEU A CA 1
ATOM 761 C C . LEU A 1 99 ? 11.859 16.932 -6.889 1.00 94.94 99 LEU A C 1
ATOM 763 O O . LEU A 1 99 ? 12.439 17.611 -7.734 1.00 94.94 99 LEU A O 1
ATOM 767 N N . LYS A 1 100 ? 12.205 16.970 -5.594 1.00 95.38 100 LYS A N 1
ATOM 768 C CA . LYS A 1 100 ? 13.305 17.808 -5.088 1.00 95.38 100 LYS A CA 1
ATOM 769 C C . LYS A 1 100 ? 14.655 17.407 -5.674 1.00 95.38 100 LYS A C 1
ATOM 771 O O . LYS A 1 100 ? 15.439 18.294 -6.001 1.00 95.38 100 LYS A O 1
ATOM 776 N N . ALA A 1 101 ? 14.922 16.108 -5.812 1.00 94.62 101 ALA A N 1
ATOM 777 C CA . ALA A 1 101 ? 16.167 15.607 -6.396 1.00 94.62 101 ALA A CA 1
ATOM 778 C C . ALA A 1 101 ? 16.345 16.050 -7.859 1.00 94.62 101 ALA A C 1
ATOM 780 O O . ALA A 1 101 ? 17.464 16.314 -8.289 1.00 94.62 101 ALA A O 1
ATOM 781 N N . GLU A 1 102 ? 15.244 16.209 -8.594 1.00 92.25 102 GLU A N 1
ATOM 782 C CA . GLU A 1 102 ? 15.232 16.715 -9.972 1.00 92.25 102 GLU A CA 1
ATOM 783 C C . GLU A 1 102 ? 15.096 18.248 -10.070 1.00 92.25 102 GLU A C 1
ATOM 785 O O . GLU A 1 102 ? 15.003 18.793 -11.169 1.00 92.25 102 GLU A O 1
ATOM 790 N N . GLY A 1 103 ? 15.047 18.968 -8.943 1.00 94.00 103 GLY A N 1
ATOM 791 C CA . GLY A 1 103 ? 14.839 20.420 -8.923 1.00 94.00 103 GLY A CA 1
ATOM 792 C C . GLY A 1 103 ? 13.442 20.864 -9.381 1.00 94.00 103 GLY A C 1
ATOM 793 O O . GLY A 1 103 ? 13.266 22.012 -9.792 1.00 94.00 103 GLY A O 1
ATOM 794 N N . LYS A 1 104 ? 12.444 19.974 -9.327 1.00 92.75 104 LYS A N 1
ATOM 795 C CA . LYS A 1 104 ? 11.062 20.239 -9.750 1.00 92.75 104 LYS A CA 1
ATOM 796 C C . LYS A 1 104 ? 10.197 20.820 -8.613 1.00 92.75 104 LYS A C 1
ATOM 798 O O . LYS A 1 104 ? 10.458 20.565 -7.433 1.00 92.75 104 LYS A O 1
ATOM 803 N N . PRO A 1 105 ? 9.134 21.587 -8.933 1.00 93.00 105 PRO A N 1
ATOM 804 C CA . PRO A 1 105 ? 8.227 22.152 -7.933 1.00 93.00 105 PRO A CA 1
ATOM 805 C C . PRO A 1 105 ? 7.463 21.090 -7.129 1.00 93.00 105 PRO A C 1
ATOM 807 O O . PRO A 1 105 ? 6.956 20.118 -7.679 1.00 93.00 105 PRO A O 1
ATOM 810 N N . THR A 1 106 ? 7.284 21.334 -5.828 1.00 93.94 106 THR A N 1
ATOM 811 C CA . THR A 1 106 ? 6.555 20.440 -4.898 1.00 93.94 106 THR A CA 1
ATOM 812 C C . THR A 1 106 ? 5.159 20.957 -4.528 1.00 93.94 106 THR A C 1
ATOM 814 O O . THR A 1 106 ? 4.618 20.646 -3.469 1.00 93.94 106 THR A O 1
ATOM 817 N N . VAL A 1 107 ? 4.569 21.764 -5.410 1.00 90.69 107 VAL A N 1
ATOM 818 C CA . VAL A 1 107 ? 3.214 22.325 -5.279 1.00 90.69 107 VAL A CA 1
ATOM 819 C C . VAL A 1 107 ? 2.204 21.486 -6.066 1.00 90.69 107 VAL A C 1
ATOM 821 O O . VAL A 1 107 ? 2.588 20.757 -6.971 1.00 90.69 107 VAL A O 1
ATOM 824 N N . ASP A 1 108 ? 0.916 21.552 -5.727 1.00 88.94 108 ASP A N 1
ATOM 825 C CA . ASP A 1 108 ? -0.163 20.890 -6.486 1.00 88.94 108 ASP A CA 1
ATOM 826 C C . ASP A 1 108 ? 0.062 19.393 -6.766 1.00 88.94 108 ASP A C 1
ATOM 828 O O . ASP A 1 108 ? -0.143 18.889 -7.872 1.00 88.94 108 ASP A O 1
ATOM 832 N N . LEU A 1 109 ? 0.464 18.655 -5.728 1.00 94.31 109 LEU A N 1
ATOM 833 C CA . LEU A 1 109 ? 0.749 17.217 -5.781 1.00 94.31 109 LEU A CA 1
ATOM 834 C C . LEU A 1 109 ? -0.534 16.375 -5.833 1.00 94.31 109 LEU A C 1
ATOM 836 O O . LEU A 1 109 ? -0.820 15.588 -4.933 1.00 94.31 109 LEU A O 1
ATOM 840 N N . THR A 1 110 ? -1.350 16.587 -6.860 1.00 96.00 110 THR A N 1
ATOM 841 C CA . THR A 1 110 ? -2.581 15.827 -7.084 1.00 96.00 110 THR A CA 1
ATOM 842 C C . THR A 1 110 ? -2.245 14.488 -7.727 1.00 96.00 110 THR A C 1
ATOM 844 O O . THR A 1 110 ? -1.632 14.447 -8.793 1.00 96.00 110 THR A O 1
ATOM 847 N N . LEU A 1 111 ? -2.676 13.402 -7.090 1.00 96.31 111 LEU A N 1
ATOM 848 C CA . LEU A 1 111 ? -2.618 12.047 -7.621 1.00 96.31 111 LEU A CA 1
ATOM 849 C C . LEU A 1 111 ? -3.571 11.936 -8.813 1.00 96.31 111 LEU A C 1
ATOM 851 O O . LEU A 1 111 ? -4.791 11.998 -8.654 1.00 96.31 111 LEU A O 1
ATOM 855 N N . GLN A 1 112 ? -3.010 11.825 -10.011 1.00 96.62 112 GLN A N 1
ATOM 856 C CA . GLN A 1 112 ? -3.753 11.731 -11.267 1.00 96.62 112 GLN A CA 1
ATOM 857 C C . GLN A 1 112 ? -4.131 10.285 -11.584 1.00 96.62 112 GLN A C 1
ATOM 859 O O . GLN A 1 112 ? -5.197 10.056 -12.143 1.00 96.62 112 GLN A O 1
ATOM 864 N N . ASP A 1 113 ? -3.268 9.337 -11.219 1.00 96.62 113 ASP A N 1
ATOM 865 C CA . ASP A 1 113 ? -3.477 7.903 -11.412 1.00 96.62 113 ASP A CA 1
ATOM 866 C C . ASP A 1 113 ? -2.630 7.106 -10.411 1.00 96.62 113 ASP A C 1
ATOM 868 O O . ASP A 1 113 ? -1.595 7.597 -9.943 1.00 96.62 113 ASP A O 1
ATOM 872 N N . LEU A 1 114 ? -3.061 5.885 -10.105 1.00 96.69 114 LEU A N 1
ATOM 873 C CA . LEU A 1 114 ? -2.360 4.946 -9.239 1.00 96.69 114 LEU A CA 1
ATOM 874 C C . LEU A 1 114 ? -2.512 3.534 -9.805 1.00 96.69 114 LEU A C 1
ATOM 876 O O . LEU A 1 114 ? -3.604 2.973 -9.796 1.00 96.69 114 LEU A O 1
ATOM 880 N N . VAL A 1 115 ? -1.417 2.961 -10.292 1.00 96.56 115 VAL A N 1
ATOM 881 C CA . VAL A 1 115 ? -1.436 1.763 -11.139 1.00 96.56 115 VAL A CA 1
ATOM 882 C C . VAL A 1 115 ? -0.514 0.698 -10.569 1.00 96.56 115 VAL A C 1
ATOM 884 O O . VAL A 1 115 ? 0.646 0.974 -10.276 1.00 96.56 115 VAL A O 1
ATOM 887 N N . PHE A 1 116 ? -1.005 -0.532 -10.462 1.00 96.38 116 PHE A N 1
ATOM 888 C CA . PHE A 1 116 ? -0.128 -1.699 -10.393 1.00 96.38 116 PHE A CA 1
ATOM 889 C C . PHE A 1 116 ? 0.195 -2.124 -11.815 1.00 96.38 116 PHE A C 1
ATOM 891 O O . PHE A 1 116 ? -0.726 -2.278 -12.609 1.00 96.38 116 PHE A O 1
ATOM 898 N N . ALA A 1 117 ? 1.474 -2.272 -12.147 1.00 94.88 117 ALA A N 1
ATOM 899 C CA . ALA A 1 117 ? 1.919 -2.771 -13.446 1.00 94.88 117 ALA A CA 1
ATOM 900 C C . ALA A 1 117 ? 3.365 -3.284 -13.368 1.00 94.88 117 ALA A C 1
ATOM 902 O O . ALA A 1 117 ? 4.032 -3.173 -12.339 1.00 94.88 117 ALA A O 1
ATOM 903 N N . ASN A 1 118 ? 3.880 -3.817 -14.467 1.00 93.38 118 ASN A N 1
ATOM 904 C CA . ASN A 1 118 ? 5.285 -4.131 -14.652 1.00 93.38 118 ASN A CA 1
ATOM 905 C C . ASN A 1 118 ? 5.784 -3.454 -15.927 1.00 93.38 118 ASN A C 1
ATOM 907 O O . ASN A 1 118 ? 5.476 -3.891 -17.035 1.00 93.38 118 ASN A O 1
ATOM 911 N N . TRP A 1 119 ? 6.575 -2.396 -15.768 1.00 93.69 119 TRP A N 1
ATOM 912 C CA . TRP A 1 119 ? 7.186 -1.685 -16.891 1.00 93.69 119 TRP A CA 1
ATOM 913 C C . TRP A 1 119 ? 8.688 -1.983 -17.028 1.00 93.69 119 TRP A C 1
ATOM 915 O O . TRP A 1 119 ? 9.449 -1.154 -17.518 1.00 93.69 119 TRP A O 1
ATOM 925 N N . GLU A 1 120 ? 9.120 -3.177 -16.595 1.00 91.88 120 GLU A N 1
ATOM 926 C CA . GLU A 1 120 ? 10.522 -3.622 -16.664 1.00 91.88 120 GLU A CA 1
ATOM 927 C C . GLU A 1 120 ? 11.003 -3.813 -18.109 1.00 91.88 120 GLU A C 1
ATOM 929 O O . GLU A 1 120 ? 12.171 -3.581 -18.404 1.00 91.88 120 GLU A O 1
ATOM 934 N N . THR A 1 121 ? 10.135 -4.265 -19.014 1.00 87.50 121 THR A N 1
ATOM 935 C CA . THR A 1 121 ? 10.423 -4.328 -20.456 1.00 87.50 121 THR A CA 1
ATOM 936 C C . THR A 1 121 ? 9.983 -3.031 -21.122 1.00 87.50 121 THR A C 1
ATOM 938 O O . THR A 1 121 ? 9.089 -2.383 -20.602 1.00 87.50 121 THR A O 1
ATOM 941 N N . SER A 1 122 ? 10.568 -2.624 -22.253 1.00 86.50 122 SER A N 1
ATOM 942 C CA . SER A 1 122 ? 10.138 -1.390 -22.932 1.00 86.50 122 SER A CA 1
ATOM 943 C C . SER A 1 122 ? 8.698 -1.478 -23.454 1.00 86.50 122 SER A C 1
ATOM 945 O O . SER A 1 122 ? 8.162 -2.572 -23.669 1.00 86.50 122 SER A O 1
ATOM 947 N N . SER A 1 123 ? 8.076 -0.325 -23.708 1.00 85.88 123 SER A N 1
ATOM 948 C CA . SER A 1 123 ? 6.736 -0.250 -24.301 1.00 85.88 123 SER A CA 1
ATOM 949 C C . SER A 1 123 ? 6.616 -1.038 -25.616 1.00 85.88 123 SER A C 1
ATOM 951 O O . SER A 1 123 ? 5.617 -1.726 -25.835 1.00 85.88 123 SER A O 1
ATOM 953 N N . GLU A 1 124 ? 7.661 -1.037 -26.448 1.00 87.88 124 GLU A N 1
ATOM 954 C CA . GLU A 1 124 ? 7.730 -1.793 -27.698 1.00 87.88 124 GLU A CA 1
ATOM 955 C C . GLU A 1 124 ? 7.761 -3.301 -27.438 1.00 87.88 124 GLU A C 1
ATOM 957 O O . GLU A 1 124 ? 7.045 -4.055 -28.091 1.00 87.88 124 GLU A O 1
ATOM 962 N N . ALA A 1 125 ? 8.551 -3.761 -26.466 1.00 86.88 125 ALA A N 1
ATOM 963 C CA . ALA A 1 125 ? 8.604 -5.174 -26.103 1.00 86.88 125 ALA A CA 1
ATOM 964 C C . ALA A 1 125 ? 7.242 -5.665 -25.582 1.00 86.88 125 ALA A C 1
ATOM 966 O O . ALA A 1 125 ? 6.760 -6.714 -26.018 1.00 86.88 125 ALA A O 1
ATOM 967 N N . ARG A 1 126 ? 6.575 -4.877 -24.727 1.00 86.94 126 ARG A N 1
ATOM 968 C CA . ARG A 1 126 ? 5.226 -5.194 -24.226 1.00 86.94 126 ARG A CA 1
ATOM 969 C C . ARG A 1 126 ? 4.187 -5.223 -25.345 1.00 86.94 126 ARG A C 1
ATOM 971 O O . ARG A 1 126 ? 3.324 -6.096 -25.331 1.00 86.94 126 ARG A O 1
ATOM 978 N N . TRP A 1 127 ? 4.302 -4.346 -26.346 1.00 83.88 127 TRP A N 1
ATOM 979 C CA . TRP A 1 127 ? 3.438 -4.369 -27.533 1.00 83.88 127 TRP A CA 1
ATOM 980 C C . TRP A 1 127 ? 3.518 -5.698 -28.299 1.00 83.88 127 TRP A C 1
ATOM 982 O O . TRP A 1 127 ? 2.508 -6.190 -28.797 1.00 83.88 127 TRP A O 1
ATOM 992 N N . TYR A 1 128 ? 4.696 -6.325 -28.342 1.00 86.62 128 TYR A N 1
ATOM 993 C CA . TYR A 1 128 ? 4.890 -7.657 -28.927 1.00 86.62 128 TYR A CA 1
ATOM 994 C C . TYR A 1 128 ? 4.570 -8.818 -27.966 1.00 86.62 128 TYR A C 1
ATOM 996 O O . TYR A 1 128 ? 4.815 -9.975 -28.305 1.00 86.62 128 TYR A O 1
ATOM 1004 N N . GLY A 1 129 ? 4.024 -8.539 -26.778 1.00 79.50 129 GLY A N 1
ATOM 1005 C CA . GLY A 1 129 ? 3.685 -9.550 -25.773 1.00 79.50 129 GLY A CA 1
ATOM 1006 C C . GLY A 1 129 ? 4.872 -10.030 -24.934 1.00 79.50 129 GLY A C 1
ATOM 1007 O O . GLY A 1 129 ? 4.762 -11.043 -24.245 1.00 79.50 129 GLY A O 1
ATOM 1008 N N . PHE A 1 130 ? 6.010 -9.329 -24.966 1.00 81.50 130 PHE A N 1
ATOM 1009 C CA . PHE A 1 130 ? 7.144 -9.626 -24.095 1.00 81.50 130 PHE A CA 1
ATOM 1010 C C . PHE A 1 130 ? 7.002 -8.895 -22.756 1.00 81.50 130 PHE A C 1
ATOM 1012 O O . PHE A 1 130 ? 7.390 -7.734 -22.597 1.00 81.50 130 PHE A O 1
ATOM 1019 N N . GLY A 1 131 ? 6.489 -9.620 -21.769 1.00 81.50 131 GLY A N 1
ATOM 1020 C CA . GLY A 1 131 ? 6.540 -9.252 -20.357 1.00 81.50 131 GLY A CA 1
ATOM 1021 C C . GLY A 1 131 ? 7.062 -10.403 -19.506 1.00 81.50 131 GLY A C 1
ATOM 1022 O O . GLY A 1 131 ? 7.287 -11.516 -19.983 1.00 81.50 131 GLY A O 1
ATOM 1023 N N . VAL A 1 132 ? 7.292 -10.120 -18.229 1.00 87.38 132 VAL A N 1
ATOM 1024 C CA . VAL A 1 132 ? 8.003 -11.045 -17.332 1.00 87.38 132 VAL A CA 1
ATOM 1025 C C . VAL A 1 132 ? 7.077 -11.979 -16.555 1.00 87.38 132 VAL A C 1
ATOM 1027 O O . VAL A 1 132 ? 7.538 -12.982 -16.012 1.00 87.38 132 VAL A O 1
ATOM 1030 N N . ASN A 1 133 ? 5.777 -11.677 -16.488 1.00 92.00 133 ASN A N 1
ATOM 1031 C CA . ASN A 1 133 ? 4.839 -12.498 -15.733 1.00 92.00 133 ASN A CA 1
ATOM 1032 C C . ASN A 1 133 ? 4.349 -13.680 -16.571 1.00 92.00 133 ASN A C 1
ATOM 1034 O O . ASN A 1 133 ? 3.851 -13.523 -17.689 1.00 92.00 133 ASN A O 1
ATOM 1038 N N . ALA A 1 134 ? 4.455 -14.880 -16.003 1.00 90.62 134 ALA A N 1
ATOM 1039 C CA . ALA A 1 134 ? 3.882 -16.083 -16.589 1.00 90.62 134 ALA A CA 1
ATOM 1040 C C . ALA A 1 134 ? 2.344 -16.024 -16.596 1.00 90.62 134 ALA A C 1
ATOM 1042 O O . ALA A 1 134 ? 1.726 -15.287 -15.821 1.00 90.62 134 ALA A O 1
ATOM 1043 N N . GLY A 1 135 ? 1.731 -16.815 -17.478 1.00 91.44 135 GLY A N 1
ATOM 1044 C CA . GLY A 1 135 ? 0.281 -16.985 -17.501 1.00 91.44 135 GLY A CA 1
ATOM 1045 C C . GLY A 1 135 ? -0.226 -17.662 -16.226 1.00 91.44 135 GLY A C 1
ATOM 1046 O O . GLY A 1 135 ? 0.491 -18.437 -15.595 1.00 91.44 135 GLY A O 1
ATOM 1047 N N . HIS A 1 136 ? -1.469 -17.363 -15.864 1.00 92.38 136 HIS A N 1
ATOM 1048 C CA . HIS A 1 136 ? -2.200 -17.844 -14.688 1.00 92.38 136 HIS A CA 1
ATOM 1049 C C . HIS A 1 136 ? -1.659 -17.416 -13.324 1.00 92.38 136 HIS A C 1
ATOM 1051 O O . HIS A 1 136 ? -2.302 -1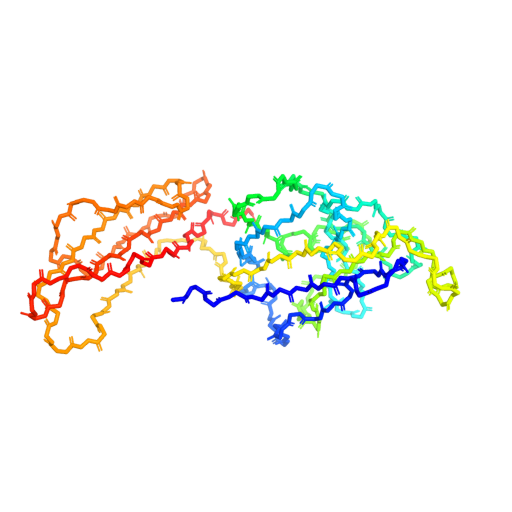7.728 -12.321 1.00 92.38 136 HIS A O 1
ATOM 1057 N N . LEU A 1 137 ? -0.560 -16.657 -13.273 1.00 94.81 137 LEU A N 1
ATOM 1058 C CA . LEU A 1 137 ? -0.161 -15.989 -12.041 1.00 94.81 137 LEU A CA 1
ATOM 1059 C C . LEU A 1 137 ? -1.286 -15.069 -11.579 1.00 94.81 137 LEU A C 1
ATOM 1061 O O . LEU A 1 137 ? -1.940 -14.400 -12.390 1.00 94.81 137 LEU A O 1
ATOM 1065 N N . SER A 1 138 ? -1.480 -15.006 -10.269 1.00 95.12 138 SER A N 1
ATOM 1066 C CA . SER A 1 138 ? -2.412 -14.074 -9.667 1.00 95.12 138 SER A CA 1
ATOM 1067 C C . SER A 1 138 ? -1.805 -13.280 -8.522 1.00 95.12 138 SER A C 1
ATOM 1069 O O . SER A 1 138 ? -0.887 -13.710 -7.823 1.00 95.12 138 SER A O 1
ATOM 1071 N N . LEU A 1 139 ? -2.349 -12.082 -8.355 1.00 95.69 139 LEU A N 1
ATOM 1072 C CA . LEU A 1 139 ? -2.154 -11.257 -7.178 1.00 95.69 139 LEU A CA 1
ATOM 1073 C C . LEU A 1 139 ? -3.523 -10.883 -6.619 1.00 95.69 139 LEU A C 1
ATOM 1075 O O . LEU A 1 139 ? -4.486 -10.696 -7.372 1.00 95.69 139 LEU A O 1
ATOM 1079 N N . CYS A 1 140 ? -3.605 -10.782 -5.299 1.00 96.56 140 CYS A N 1
ATOM 1080 C CA . CYS A 1 140 ? -4.800 -10.341 -4.599 1.00 96.56 140 CYS A CA 1
ATOM 1081 C C . CYS A 1 140 ? -4.506 -9.072 -3.804 1.00 96.56 140 CYS A C 1
ATOM 1083 O O . CYS A 1 140 ? -3.422 -8.946 -3.231 1.00 96.56 140 CYS A O 1
ATOM 1085 N N . LEU A 1 141 ? -5.482 -8.168 -3.760 1.00 95.56 141 LEU A N 1
ATOM 1086 C CA . LEU A 1 141 ? -5.463 -6.945 -2.966 1.00 95.56 141 LEU A CA 1
ATOM 1087 C C . LEU A 1 141 ? -6.754 -6.835 -2.155 1.00 95.56 141 LEU A C 1
ATOM 1089 O O . LEU A 1 141 ? -7.836 -7.125 -2.668 1.00 95.56 141 LEU A O 1
ATOM 1093 N N . ASP A 1 142 ? -6.641 -6.365 -0.921 1.00 92.25 142 ASP A N 1
ATOM 1094 C CA . ASP A 1 142 ? -7.773 -6.050 -0.050 1.00 92.25 142 ASP A CA 1
ATOM 1095 C C . ASP A 1 142 ? -7.465 -4.802 0.799 1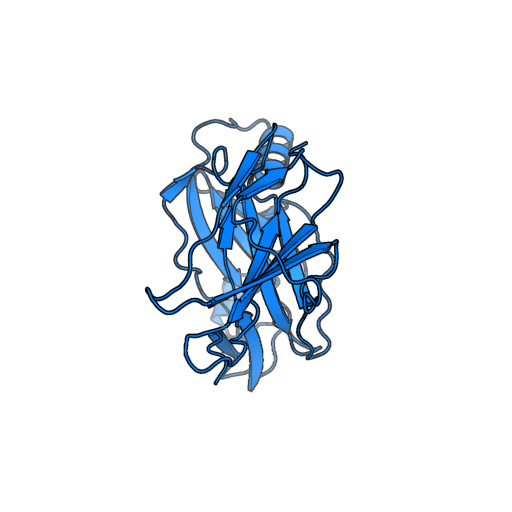.00 92.25 142 ASP A C 1
ATOM 1097 O O . ASP A 1 142 ? -6.319 -4.349 0.865 1.00 92.25 142 ASP A O 1
ATOM 1101 N N . ASN A 1 143 ? -8.490 -4.210 1.414 1.00 87.75 143 ASN A N 1
ATOM 1102 C CA . ASN A 1 143 ? -8.388 -3.083 2.355 1.00 87.75 143 ASN A CA 1
ATOM 1103 C C . ASN A 1 143 ? -7.570 -1.873 1.849 1.00 87.75 143 ASN A C 1
ATOM 1105 O O . ASN A 1 143 ? -6.940 -1.153 2.630 1.00 87.75 143 ASN A O 1
ATOM 1109 N N . VAL A 1 144 ? -7.593 -1.617 0.536 1.00 89.88 144 VAL A N 1
ATOM 1110 C CA . VAL A 1 144 ? -6.837 -0.524 -0.093 1.00 89.88 144 VAL A CA 1
ATOM 1111 C C . VAL A 1 144 ? -7.375 0.832 0.367 1.00 89.88 144 VAL A C 1
ATOM 1113 O O . VAL A 1 144 ? -8.506 1.203 0.056 1.00 89.88 144 VAL A O 1
ATOM 1116 N N . THR A 1 145 ? -6.551 1.600 1.077 1.00 87.50 145 THR A N 1
ATOM 1117 C CA . THR A 1 145 ? -6.936 2.883 1.676 1.00 87.50 145 THR A CA 1
ATOM 1118 C C . THR A 1 145 ? -5.836 3.926 1.494 1.00 87.50 145 THR A C 1
ATOM 1120 O O . THR A 1 145 ? -4.663 3.642 1.719 1.00 87.50 145 THR A O 1
ATOM 1123 N N . LEU A 1 146 ? -6.212 5.163 1.144 1.00 88.50 146 LEU A N 1
ATOM 1124 C CA . LEU A 1 146 ? -5.310 6.320 1.144 1.00 88.50 146 LEU A CA 1
ATOM 1125 C C . LEU A 1 146 ? -5.684 7.285 2.281 1.00 88.50 146 LEU A C 1
ATOM 1127 O O . LEU A 1 146 ? -6.765 7.893 2.290 1.00 88.50 146 LEU A O 1
ATOM 1131 N N . MET A 1 147 ? -4.782 7.420 3.250 1.00 84.19 147 MET A N 1
ATOM 1132 C CA . MET A 1 147 ? -5.003 8.113 4.520 1.00 84.19 147 MET A CA 1
ATOM 1133 C C . MET A 1 147 ? -4.110 9.356 4.669 1.00 84.19 147 MET A C 1
ATOM 1135 O O . MET A 1 147 ? -3.041 9.441 4.057 1.00 84.19 147 MET A O 1
ATOM 1139 N N . PRO A 1 148 ? -4.536 10.351 5.470 1.00 79.00 148 PRO A N 1
ATOM 1140 C CA . PRO A 1 148 ? -3.653 11.433 5.894 1.00 79.00 148 PRO A CA 1
ATOM 1141 C C . PRO A 1 148 ? -2.504 10.903 6.755 1.00 79.00 148 PRO A C 1
ATOM 1143 O O . PRO A 1 148 ? -2.700 9.995 7.560 1.00 79.00 148 PRO A O 1
ATOM 1146 N N . ALA A 1 149 ? -1.326 11.517 6.639 1.00 70.25 149 ALA A N 1
ATOM 1147 C CA . ALA A 1 149 ? -0.305 11.395 7.673 1.00 70.25 149 ALA A CA 1
ATOM 1148 C C . ALA A 1 149 ? -0.763 12.159 8.925 1.00 70.25 149 ALA A C 1
ATOM 1150 O O . ALA A 1 149 ? -1.290 13.270 8.825 1.00 70.25 149 ALA A O 1
ATOM 1151 N N . ILE A 1 150 ? -0.583 11.573 10.110 1.00 70.56 150 ILE A N 1
ATOM 1152 C CA . ILE A 1 150 ? -0.974 12.213 11.369 1.00 70.56 150 ILE A CA 1
ATOM 1153 C C . ILE A 1 150 ? 0.246 12.961 11.925 1.00 70.56 150 ILE A C 1
ATOM 1155 O O . ILE A 1 150 ? 1.201 12.355 12.405 1.00 70.56 150 ILE A O 1
ATOM 1159 N N . ALA A 1 151 ? 0.217 14.296 11.851 1.00 66.56 151 ALA A N 1
ATOM 1160 C CA . ALA A 1 151 ? 1.312 15.164 12.303 1.00 66.56 151 ALA A CA 1
ATOM 1161 C C . ALA A 1 151 ? 1.221 15.573 13.790 1.00 66.56 151 ALA A C 1
ATOM 1163 O O . ALA A 1 151 ? 2.173 16.122 14.341 1.00 66.56 151 ALA A O 1
ATOM 1164 N N . GLY A 1 152 ? 0.090 15.318 14.453 1.00 77.62 152 GLY A N 1
ATOM 1165 C CA . GLY A 1 152 ? -0.173 15.744 15.830 1.00 77.62 152 GLY A CA 1
ATOM 1166 C C . GLY A 1 152 ? -1.209 14.865 16.535 1.00 77.62 152 GLY A C 1
ATOM 1167 O O . GLY A 1 152 ? -1.653 13.876 15.957 1.00 77.62 152 GLY A O 1
ATOM 1168 N N . PRO A 1 153 ? -1.593 15.190 17.781 1.00 84.31 153 PRO A N 1
ATOM 1169 C CA . PRO A 1 153 ? -2.609 14.439 18.511 1.00 84.31 153 PRO A CA 1
ATOM 1170 C C . PRO A 1 153 ? -3.876 14.242 17.671 1.00 84.31 153 PRO A C 1
ATOM 1172 O O . PRO A 1 153 ? -4.344 15.177 17.020 1.00 84.31 153 PRO A O 1
ATOM 1175 N N . ALA A 1 154 ? -4.432 13.035 17.701 1.00 83.12 154 ALA A N 1
ATOM 1176 C CA . ALA A 1 154 ? -5.649 12.697 16.974 1.00 83.12 154 ALA A CA 1
ATOM 1177 C C . ALA A 1 154 ? -6.589 11.863 17.846 1.00 83.12 154 ALA A C 1
ATOM 1179 O O . ALA A 1 154 ? -6.159 11.182 18.777 1.00 83.12 154 ALA A O 1
ATOM 1180 N N . SER A 1 155 ? -7.876 11.901 17.518 1.00 88.19 155 SER A N 1
ATOM 1181 C CA . SER A 1 155 ? -8.895 11.075 18.160 1.00 88.19 155 SER A CA 1
ATOM 1182 C C . SER A 1 155 ? -9.475 10.121 17.128 1.00 88.19 155 SER A C 1
ATOM 1184 O O . SER A 1 155 ? -10.010 10.544 16.104 1.00 88.19 155 SER A O 1
ATOM 1186 N N . LEU A 1 156 ? -9.365 8.827 17.403 1.00 88.38 156 LEU A N 1
ATOM 1187 C CA . LEU A 1 156 ? -10.063 7.784 16.664 1.00 88.38 156 LEU A CA 1
ATOM 1188 C C . LEU A 1 156 ? -11.388 7.528 17.369 1.00 88.38 156 LEU A C 1
ATOM 1190 O O . LEU A 1 156 ? -11.410 7.411 18.592 1.00 88.38 156 LEU A O 1
ATOM 1194 N N . SER A 1 157 ? -12.481 7.444 16.619 1.00 91.56 157 SER A N 1
ATOM 1195 C CA . SER A 1 157 ? -13.792 7.112 17.175 1.00 91.56 157 SER A CA 1
ATOM 1196 C C . SER A 1 157 ? -14.497 6.086 16.306 1.00 91.56 157 SER A C 1
ATOM 1198 O O . SER A 1 157 ? -14.254 6.022 15.099 1.00 91.56 157 SER A O 1
ATOM 1200 N N . TRP A 1 158 ? -15.334 5.263 16.928 1.00 91.56 158 TRP A N 1
ATOM 1201 C CA . TRP A 1 158 ? -16.079 4.208 16.251 1.00 91.56 158 TRP A CA 1
ATOM 1202 C C . TRP A 1 158 ? -17.481 4.056 16.839 1.00 91.56 158 TRP A C 1
ATOM 1204 O O . TRP A 1 158 ? -17.745 4.383 17.999 1.00 91.56 158 TRP A O 1
ATOM 1214 N N . SER A 1 159 ? -18.390 3.545 16.016 1.00 90.31 159 SER A N 1
ATOM 1215 C CA . SER A 1 159 ? -19.795 3.324 16.349 1.00 90.31 159 SER A CA 1
ATOM 1216 C C . SER A 1 159 ? -20.252 1.960 15.863 1.00 90.31 159 SER A C 1
ATOM 1218 O O . SER A 1 159 ? -19.682 1.405 14.923 1.00 90.31 159 SER A O 1
ATOM 1220 N N . GLY A 1 160 ? -21.269 1.418 16.533 1.00 85.50 160 GLY A N 1
ATOM 1221 C CA . GLY A 1 160 ? -21.852 0.125 16.190 1.00 85.50 160 GLY A CA 1
ATOM 1222 C C . GLY A 1 160 ? -22.544 0.202 14.835 1.00 85.50 160 GLY A C 1
ATOM 1223 O O . GLY A 1 160 ? -22.986 1.291 14.460 1.00 85.50 160 GLY A O 1
ATOM 1224 N N . PRO A 1 161 ? -22.644 -0.916 14.105 1.00 81.44 161 PRO A N 1
ATOM 1225 C CA . PRO A 1 161 ? -23.418 -0.943 12.870 1.00 81.44 161 PRO A CA 1
ATOM 1226 C C . PRO A 1 161 ? -24.926 -0.728 13.127 1.00 81.44 161 PRO A C 1
ATOM 1228 O O . PRO A 1 161 ? -25.629 -0.219 12.255 1.00 81.44 161 PRO A O 1
ATOM 1231 N N . ASP A 1 162 ? -25.398 -1.020 14.348 1.00 79.56 162 ASP A N 1
ATOM 1232 C CA . ASP A 1 162 ? -26.816 -1.114 14.701 1.00 79.56 162 ASP A CA 1
ATOM 1233 C C . ASP A 1 162 ? -27.069 -0.593 16.128 1.00 79.56 162 ASP A C 1
ATOM 1235 O O . ASP A 1 162 ? -26.165 -0.591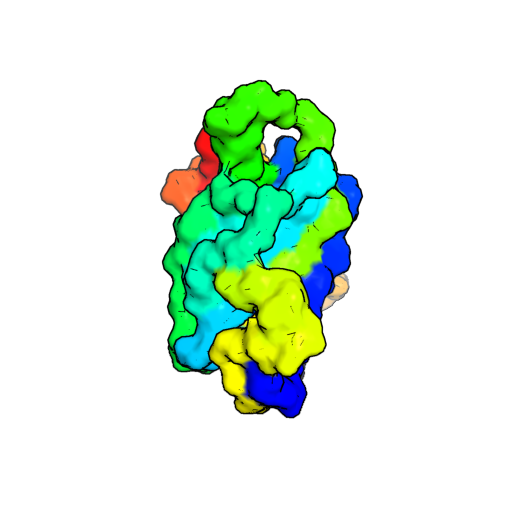 16.976 1.00 79.56 162 ASP A O 1
ATOM 1239 N N . ALA A 1 163 ? -28.328 -0.238 16.422 1.00 79.00 163 ALA A N 1
ATOM 1240 C CA . ALA A 1 163 ? -28.781 0.140 17.768 1.00 79.00 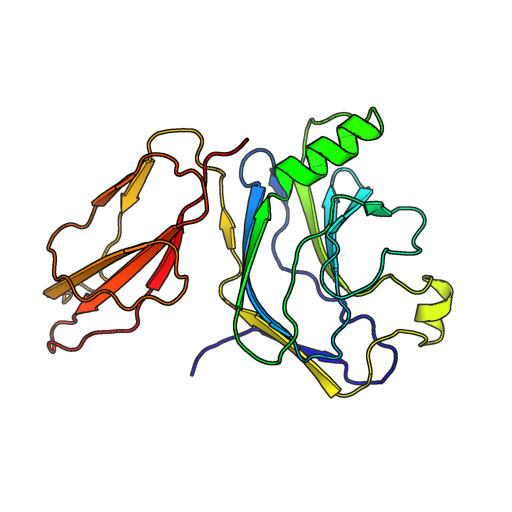163 ALA A CA 1
ATOM 1241 C C . ALA A 1 163 ? -28.583 -0.979 18.810 1.00 79.00 163 ALA A C 1
ATOM 1243 O O . ALA A 1 163 ? -28.450 -0.692 19.998 1.00 79.00 163 ALA A O 1
ATOM 1244 N N . ASP A 1 164 ? -28.489 -2.230 18.354 1.00 83.94 164 ASP A N 1
ATOM 1245 C CA . ASP A 1 164 ? -28.379 -3.423 19.195 1.00 83.94 164 ASP A CA 1
ATOM 1246 C C . ASP A 1 164 ? -26.933 -3.772 19.586 1.00 83.94 164 ASP A C 1
ATOM 1248 O O . ASP A 1 164 ? -26.670 -4.843 20.125 1.00 83.94 164 ASP A O 1
ATOM 1252 N N . THR A 1 165 ? -25.953 -2.900 19.329 1.00 88.00 165 THR A N 1
ATOM 1253 C CA . THR A 1 165 ? -24.566 -3.161 19.748 1.00 88.00 165 THR A CA 1
ATOM 1254 C C . THR A 1 165 ? -24.446 -3.151 21.275 1.00 88.00 165 THR A C 1
ATOM 1256 O O . THR A 1 165 ? -24.656 -2.121 21.915 1.00 88.00 165 THR A O 1
ATOM 1259 N N . THR A 1 166 ? -24.045 -4.282 21.863 1.00 90.12 166 THR A N 1
ATOM 1260 C CA . THR A 1 166 ? -24.032 -4.486 23.323 1.00 90.12 166 THR A CA 1
ATOM 1261 C C . THR A 1 166 ? -22.653 -4.359 23.964 1.00 90.12 166 THR A C 1
ATOM 1263 O O . THR A 1 166 ? -22.563 -4.054 25.151 1.00 90.12 166 THR A O 1
ATOM 1266 N N . ALA A 1 167 ? -21.568 -4.597 23.222 1.00 92.81 167 ALA A N 1
ATOM 1267 C CA . ALA A 1 167 ? -20.208 -4.517 23.758 1.00 92.81 167 ALA A CA 1
ATOM 1268 C C . ALA A 1 167 ? -19.149 -4.290 22.673 1.00 92.81 167 ALA A C 1
ATOM 1270 O O . ALA A 1 167 ? -19.358 -4.598 21.498 1.00 92.81 167 ALA A O 1
ATOM 1271 N N . TRP A 1 168 ? -17.978 -3.819 23.105 1.00 95.19 168 TRP A N 1
ATOM 1272 C CA . TRP A 1 168 ? -16.816 -3.569 22.255 1.00 95.19 168 TRP A CA 1
ATOM 1273 C C . TRP A 1 168 ? -15.591 -4.304 22.768 1.00 95.19 168 TRP A C 1
ATOM 1275 O O . TRP A 1 168 ? -15.409 -4.437 23.977 1.00 95.19 168 TRP A O 1
ATOM 1285 N N . ARG A 1 169 ? -14.713 -4.730 21.861 1.00 96.38 169 ARG A N 1
ATOM 1286 C CA . ARG A 1 169 ? -13.332 -5.108 22.172 1.00 96.38 169 ARG A CA 1
ATOM 1287 C C . ARG A 1 169 ? -12.372 -4.264 21.369 1.00 96.38 169 ARG A C 1
ATOM 1289 O O . ARG A 1 169 ? -12.589 -4.070 20.174 1.00 96.38 169 ARG A O 1
ATOM 1296 N N . THR A 1 170 ? -11.306 -3.809 22.020 1.00 95.38 170 THR A N 1
ATOM 1297 C CA . THR A 1 170 ? -10.298 -2.971 21.370 1.00 95.38 170 THR A CA 1
ATOM 1298 C C . THR A 1 170 ? -8.871 -3.371 21.712 1.00 95.38 170 THR A C 1
ATOM 1300 O O . THR A 1 170 ? -8.580 -3.861 22.806 1.00 95.38 170 THR A O 1
ATOM 1303 N N . ALA A 1 171 ? -7.973 -3.167 20.751 1.00 94.81 171 ALA A N 1
ATOM 1304 C CA . ALA A 1 171 ? -6.528 -3.267 20.923 1.00 94.81 171 ALA A CA 1
ATOM 1305 C C . ALA A 1 171 ? -5.832 -2.257 20.003 1.00 94.81 171 ALA A C 1
ATOM 1307 O O . ALA A 1 171 ? -6.354 -1.923 18.941 1.00 94.81 171 ALA A O 1
ATOM 1308 N N . LEU A 1 172 ? -4.663 -1.767 20.419 1.00 92.38 172 LEU A N 1
ATOM 1309 C CA . LEU A 1 172 ? -3.805 -0.913 19.600 1.00 92.38 172 LEU A CA 1
ATOM 1310 C C . LEU A 1 172 ? -2.375 -1.448 19.661 1.00 92.38 172 LEU A C 1
ATOM 1312 O O . LEU A 1 172 ? -1.655 -1.184 20.628 1.00 92.38 172 LEU A O 1
ATOM 1316 N N . ASP A 1 173 ? -1.937 -2.139 18.619 1.00 92.69 173 ASP A N 1
ATOM 1317 C CA . ASP A 1 173 ? -0.612 -2.760 18.553 1.00 92.69 173 ASP A CA 1
ATOM 1318 C C . ASP A 1 173 ? 0.002 -2.634 17.148 1.00 92.69 173 ASP A C 1
ATOM 1320 O O . ASP A 1 173 ? -0.410 -1.766 16.381 1.00 92.69 173 ASP A O 1
ATOM 1324 N N . THR A 1 174 ? 1.080 -3.360 16.860 1.00 89.88 174 THR A N 1
ATOM 1325 C CA . THR A 1 174 ? 1.828 -3.281 15.591 1.00 89.88 174 THR A CA 1
ATOM 1326 C C . THR A 1 174 ? 1.485 -4.405 14.613 1.00 89.88 174 THR A C 1
ATOM 1328 O O . THR A 1 174 ? 1.985 -4.403 13.490 1.00 89.88 174 THR A O 1
ATOM 1331 N N . SER A 1 175 ? 0.661 -5.371 15.015 1.00 90.75 175 SER A N 1
ATOM 1332 C CA . SER A 1 175 ? 0.252 -6.490 14.176 1.00 90.75 175 SER A CA 1
ATOM 1333 C C . SER A 1 175 ? -1.007 -6.113 13.394 1.00 90.75 175 SER A C 1
ATOM 1335 O O . SER A 1 175 ? -2.010 -5.739 13.994 1.00 90.75 175 SER A O 1
ATOM 1337 N N . PRO A 1 176 ? -1.022 -6.262 12.059 1.00 87.94 176 PRO A N 1
ATOM 1338 C CA . PRO A 1 176 ? -2.211 -5.964 11.265 1.00 87.94 176 PRO A CA 1
ATOM 1339 C C . PRO A 1 176 ? -3.403 -6.867 11.602 1.00 87.94 176 PRO A C 1
ATOM 1341 O O . PRO A 1 176 ? -4.537 -6.480 11.352 1.00 87.94 176 PRO A O 1
ATOM 1344 N N . TRP A 1 177 ? -3.181 -8.028 12.228 1.00 90.56 177 TRP A N 1
ATOM 1345 C CA . TRP A 1 177 ? -4.186 -9.091 12.362 1.00 90.56 177 TRP A CA 1
ATOM 1346 C C . TRP A 1 177 ? -4.535 -9.460 13.808 1.00 90.56 177 TRP A C 1
ATOM 1348 O O . TRP A 1 177 ? -5.119 -10.518 14.046 1.00 90.56 177 TRP A O 1
ATOM 1358 N N . SER A 1 178 ? -4.179 -8.631 14.793 1.00 94.25 178 SER A N 1
ATOM 1359 C CA . SER A 1 178 ? -4.510 -8.928 16.190 1.00 94.25 178 SER A CA 1
ATOM 1360 C C . SER A 1 178 ? -6.019 -9.025 16.415 1.00 94.25 178 SER A C 1
ATOM 1362 O O . SER A 1 178 ? -6.804 -8.214 15.923 1.00 94.25 178 SER A O 1
ATOM 1364 N N . ILE A 1 179 ? -6.423 -10.019 17.207 1.00 95.31 179 ILE A N 1
ATOM 1365 C CA . ILE A 1 179 ? -7.802 -10.176 17.671 1.00 95.31 179 ILE A CA 1
ATOM 1366 C C . ILE A 1 179 ? -7.887 -9.557 19.072 1.00 95.31 179 ILE A C 1
ATOM 1368 O O . ILE A 1 179 ? -7.243 -10.065 19.997 1.00 95.31 179 ILE A O 1
ATOM 1372 N N . PRO A 1 180 ? -8.657 -8.473 19.271 1.00 96.19 180 PRO A N 1
ATOM 1373 C CA . PRO A 1 180 ? -8.746 -7.822 20.566 1.00 96.19 180 PRO A CA 1
ATOM 1374 C C . PRO A 1 180 ? -9.528 -8.705 21.544 1.00 96.19 180 PRO A C 1
ATOM 1376 O O . PRO A 1 180 ? -10.558 -9.281 21.199 1.00 96.19 180 PRO A O 1
ATOM 1379 N N . THR A 1 181 ? -9.063 -8.804 22.789 1.00 95.25 181 THR A N 1
ATOM 1380 C CA . THR A 1 181 ? -9.712 -9.624 23.833 1.00 95.25 181 THR A CA 1
ATOM 1381 C C . THR A 1 181 ? -10.305 -8.791 24.967 1.00 95.25 181 THR A C 1
ATOM 1383 O O . THR A 1 181 ? -11.258 -9.228 25.617 1.00 95.25 181 THR A O 1
ATOM 1386 N N . LYS A 1 182 ? -9.787 -7.575 25.183 1.00 94.00 182 LYS A N 1
ATOM 1387 C CA . LYS A 1 182 ? -10.232 -6.654 26.233 1.00 94.00 182 LYS A CA 1
ATOM 1388 C C . LYS A 1 182 ? -11.575 -6.030 25.864 1.00 94.00 182 LYS A C 1
ATOM 1390 O O . LYS A 1 182 ? -11.651 -5.291 24.888 1.00 94.00 182 LYS A O 1
ATOM 1395 N N . VAL A 1 183 ? -12.606 -6.301 26.664 1.00 94.94 183 VAL A N 1
ATOM 1396 C CA . VAL A 1 183 ? -13.919 -5.651 26.537 1.00 94.94 183 VAL A CA 1
ATOM 1397 C C . VAL A 1 183 ? -13.846 -4.226 27.099 1.00 94.94 183 VAL A C 1
ATOM 1399 O O . VAL A 1 183 ? -13.216 -4.011 28.135 1.00 94.94 183 VAL A O 1
ATOM 1402 N N . THR A 1 184 ? -14.460 -3.260 26.418 1.00 91.94 184 THR A N 1
ATOM 1403 C CA . THR A 1 184 ? -14.527 -1.854 26.840 1.00 91.94 184 THR A CA 1
ATOM 1404 C C . THR A 1 184 ? -15.868 -1.218 26.461 1.00 91.94 184 THR A C 1
ATOM 1406 O O . THR A 1 184 ? -16.570 -1.711 25.579 1.00 91.94 184 THR A O 1
ATOM 1409 N N . GLU A 1 185 ? -16.216 -0.118 27.126 1.00 87.56 185 GLU A N 1
ATOM 1410 C CA . GLU A 1 185 ? -17.298 0.791 26.721 1.00 87.56 185 GLU A CA 1
ATOM 1411 C C . GLU A 1 185 ? -16.769 2.017 25.958 1.00 87.56 185 GLU A C 1
ATOM 1413 O O . GLU A 1 185 ? -17.546 2.730 25.311 1.00 87.56 185 GLU A O 1
ATOM 1418 N N . ASP A 1 186 ? -15.449 2.242 26.008 1.00 89.00 186 ASP A N 1
ATOM 1419 C CA . ASP A 1 186 ? -14.785 3.338 25.317 1.00 89.00 186 ASP A CA 1
ATOM 1420 C C . ASP A 1 186 ? -15.010 3.218 23.811 1.00 89.00 186 ASP A C 1
ATOM 1422 O O . ASP A 1 186 ? -14.791 2.169 23.201 1.00 89.00 186 ASP A O 1
ATOM 1426 N N . ARG A 1 187 ? -15.426 4.330 23.208 1.00 90.75 187 ARG A N 1
ATOM 1427 C CA . ARG A 1 187 ? -15.661 4.466 21.761 1.00 90.75 187 ARG A CA 1
ATOM 1428 C C . ARG A 1 187 ? -14.784 5.525 21.110 1.00 90.75 187 ARG A C 1
ATOM 1430 O O . ARG A 1 187 ? -14.969 5.875 19.947 1.00 90.75 187 ARG A O 1
ATOM 1437 N N . ILE A 1 188 ? -13.854 6.060 21.894 1.00 92.56 188 ILE A N 1
ATOM 1438 C CA . ILE A 1 188 ? -12.903 7.080 21.491 1.00 92.56 188 ILE A CA 1
ATOM 1439 C C . ILE A 1 188 ? -11.541 6.674 22.040 1.00 92.56 188 ILE A C 1
ATOM 1441 O O . ILE A 1 188 ? -11.411 6.355 23.221 1.00 92.56 188 ILE A O 1
ATOM 1445 N N . LEU A 1 189 ? -10.524 6.724 21.188 1.00 89.62 189 LEU A N 1
ATOM 1446 C CA . LEU A 1 189 ? -9.131 6.578 21.573 1.00 89.62 189 LEU A CA 1
ATOM 1447 C C . LEU A 1 189 ? -8.359 7.816 21.137 1.00 89.62 189 LEU A C 1
ATOM 1449 O O . LEU A 1 189 ? -8.212 8.089 19.945 1.00 89.62 189 LEU A O 1
ATOM 1453 N N . ASN A 1 190 ? -7.837 8.544 22.119 1.00 89.94 190 ASN A N 1
ATOM 1454 C CA . ASN A 1 190 ? -6.900 9.626 21.866 1.00 89.94 190 ASN A CA 1
ATOM 1455 C C . ASN A 1 190 ? -5.513 9.029 21.653 1.00 89.94 190 ASN A C 1
ATOM 1457 O O . ASN A 1 190 ? -4.990 8.320 22.515 1.00 89.94 190 ASN A O 1
ATOM 1461 N N . ILE A 1 191 ? -4.927 9.321 20.501 1.00 85.81 191 ILE A N 1
ATOM 1462 C CA . ILE A 1 191 ? -3.613 8.842 20.107 1.00 85.81 191 ILE A CA 1
ATOM 1463 C C . ILE A 1 191 ? -2.646 10.008 19.978 1.00 85.81 191 ILE A C 1
ATOM 1465 O O . ILE A 1 191 ? -2.997 11.117 19.568 1.00 85.81 191 ILE A O 1
ATOM 1469 N N . GLN A 1 192 ? -1.398 9.720 20.316 1.00 83.00 192 GLN A N 1
ATOM 1470 C CA . GLN A 1 192 ? -0.273 10.519 19.873 1.00 83.00 192 GLN A CA 1
ATOM 1471 C C . GLN A 1 192 ? 0.300 9.874 18.613 1.00 83.00 192 GLN A C 1
ATOM 1473 O O . GLN A 1 192 ? 0.268 8.644 18.507 1.00 83.00 192 GLN A O 1
ATOM 1478 N N . PRO A 1 193 ? 0.842 10.665 17.678 1.00 75.94 193 PRO A N 1
ATOM 1479 C CA . PRO A 1 193 ? 1.566 10.120 16.543 1.00 75.94 193 PRO A CA 1
ATOM 1480 C C . PRO A 1 193 ? 2.682 9.175 17.008 1.00 75.94 193 PRO A C 1
ATOM 1482 O O . PRO A 1 193 ? 3.475 9.536 17.884 1.00 75.94 193 PRO A O 1
ATOM 1485 N N . THR A 1 194 ? 2.740 7.974 16.440 1.00 73.31 194 THR A N 1
ATOM 1486 C CA . THR A 1 194 ? 3.704 6.940 16.836 1.00 73.31 194 THR A CA 1
ATOM 1487 C C . THR A 1 194 ? 4.921 6.906 15.921 1.00 73.31 194 THR A C 1
ATOM 1489 O O . THR A 1 194 ? 4.842 7.262 14.746 1.00 73.31 194 THR A O 1
ATOM 1492 N N . ASP A 1 195 ? 6.050 6.429 16.445 1.00 68.31 195 ASP A N 1
ATOM 1493 C CA . ASP A 1 195 ? 7.242 6.132 15.648 1.00 68.31 195 ASP A CA 1
ATOM 1494 C C . ASP A 1 195 ? 7.049 4.757 14.985 1.00 68.31 195 ASP A C 1
ATOM 1496 O O . ASP A 1 195 ? 7.554 3.737 15.446 1.00 68.31 195 ASP A O 1
ATOM 1500 N N . GLY A 1 196 ? 6.209 4.711 13.952 1.00 71.94 196 GLY A N 1
ATOM 1501 C CA . GLY A 1 196 ? 5.876 3.489 13.217 1.00 71.94 196 GLY A CA 1
ATOM 1502 C C . GLY A 1 196 ? 4.379 3.209 13.139 1.00 71.94 196 GLY A C 1
ATOM 1503 O O . GLY A 1 196 ? 3.578 3.787 13.877 1.00 71.94 196 GLY A O 1
ATOM 1504 N N . LEU A 1 197 ? 4.014 2.338 12.198 1.00 79.44 197 LEU A N 1
ATOM 1505 C CA . LEU A 1 197 ? 2.633 1.955 11.935 1.00 79.44 197 LEU A CA 1
ATOM 1506 C C . LEU A 1 197 ? 2.061 1.139 13.097 1.00 79.44 197 LEU A C 1
ATOM 1508 O O . LEU A 1 197 ? 2.693 0.206 13.597 1.00 79.44 197 LEU A O 1
ATOM 1512 N N . ARG A 1 198 ? 0.844 1.490 13.503 1.00 87.69 198 ARG A N 1
ATOM 1513 C CA . ARG A 1 198 ? 0.035 0.747 14.472 1.00 87.69 198 ARG A CA 1
ATOM 1514 C C . ARG A 1 198 ? -1.291 0.366 13.828 1.00 87.69 198 ARG A C 1
ATOM 1516 O O . ARG A 1 198 ? -1.666 0.933 12.807 1.00 87.69 198 ARG A O 1
ATOM 1523 N N . PHE A 1 199 ? -2.022 -0.540 14.453 1.00 89.50 199 PHE A N 1
ATOM 1524 C CA . PHE A 1 199 ? -3.359 -0.930 14.032 1.00 89.50 199 PHE A CA 1
ATOM 1525 C C . PHE A 1 199 ? -4.308 -0.823 15.211 1.00 89.50 199 PHE A C 1
ATOM 1527 O O . PHE A 1 199 ? -4.046 -1.360 16.288 1.00 89.50 199 PHE A O 1
ATOM 1534 N N . LEU A 1 200 ? -5.397 -0.085 15.011 1.00 91.94 200 LEU A N 1
ATOM 1535 C CA . LEU A 1 200 ? -6.537 -0.112 15.907 1.00 91.94 200 LEU A CA 1
ATOM 1536 C C . LEU A 1 200 ? -7.428 -1.279 15.484 1.00 91.94 200 LEU A C 1
ATOM 1538 O O . LEU A 1 200 ? -7.947 -1.302 14.368 1.00 91.94 200 LEU A O 1
ATOM 1542 N N . HIS A 1 201 ? -7.622 -2.220 16.398 1.00 94.81 201 HIS A N 1
ATOM 1543 C CA . HIS A 1 201 ? -8.524 -3.349 16.229 1.00 94.81 201 HIS A CA 1
ATOM 1544 C C . HIS A 1 201 ? -9.808 -3.074 16.985 1.00 94.81 201 HIS A C 1
ATOM 1546 O O . HIS A 1 201 ? -9.758 -2.783 18.182 1.00 94.81 201 HIS A O 1
ATOM 1552 N N . VAL A 1 202 ? -10.945 -3.194 16.309 1.00 94.88 202 VAL A N 1
ATOM 1553 C CA . VAL A 1 202 ? -12.264 -3.015 16.916 1.00 94.88 202 VAL A CA 1
ATOM 1554 C C . VAL A 1 202 ? -13.135 -4.214 16.572 1.00 94.88 202 VAL A C 1
ATOM 1556 O O . VAL A 1 202 ? -13.279 -4.571 15.407 1.00 94.88 202 VAL A O 1
ATOM 1559 N N . GLN A 1 203 ? -13.728 -4.835 17.587 1.00 95.00 203 GLN A N 1
ATOM 1560 C CA . GLN A 1 203 ? -14.720 -5.894 17.419 1.00 95.00 203 GLN A CA 1
ATOM 1561 C C . GLN A 1 203 ? -15.998 -5.509 18.161 1.00 95.00 203 GLN A C 1
ATOM 1563 O O . GLN A 1 203 ? -15.937 -5.050 19.304 1.00 95.00 203 GLN A O 1
ATOM 1568 N N . VAL A 1 204 ? -17.143 -5.720 17.518 1.00 94.50 204 VAL A N 1
ATOM 1569 C CA . VAL A 1 204 ? -18.473 -5.454 18.082 1.00 94.50 204 VAL A CA 1
ATOM 1570 C C . VAL A 1 204 ? -19.165 -6.734 18.503 1.00 94.50 204 VAL A C 1
ATOM 1572 O O . VAL A 1 204 ? -18.996 -7.774 17.863 1.00 94.50 204 VAL A O 1
ATOM 1575 N N . LYS A 1 205 ? -19.967 -6.639 19.561 1.00 93.62 205 LYS A N 1
ATOM 1576 C CA . LYS A 1 205 ? -20.930 -7.661 19.959 1.00 93.62 205 LYS A CA 1
ATOM 1577 C C . LYS A 1 205 ? -22.343 -7.178 19.646 1.00 93.62 205 LYS A C 1
ATOM 1579 O O . LYS A 1 205 ? -22.701 -6.074 20.056 1.00 93.62 205 LYS A O 1
ATOM 1584 N N . ASP A 1 206 ? -23.118 -7.987 18.936 1.00 90.31 206 ASP A N 1
ATOM 1585 C CA . ASP A 1 206 ? -24.511 -7.681 18.592 1.00 90.31 206 ASP A CA 1
ATOM 1586 C C . ASP A 1 206 ? -25.484 -7.928 19.768 1.00 90.31 206 ASP A C 1
ATOM 1588 O O . ASP A 1 206 ? -25.076 -8.320 20.873 1.00 90.31 206 ASP A O 1
ATOM 1592 N N . GLY A 1 207 ? -26.775 -7.674 19.530 1.00 88.19 207 GLY A N 1
ATOM 1593 C CA . GLY A 1 207 ? -27.861 -7.863 20.500 1.00 88.19 207 GLY A CA 1
ATOM 1594 C C . GLY A 1 207 ? -28.112 -9.328 20.854 1.00 88.19 207 GLY A C 1
ATOM 1595 O O . GLY A 1 207 ? -28.490 -9.632 21.985 1.00 88.19 207 GLY A O 1
ATOM 1596 N N . ASP A 1 208 ? 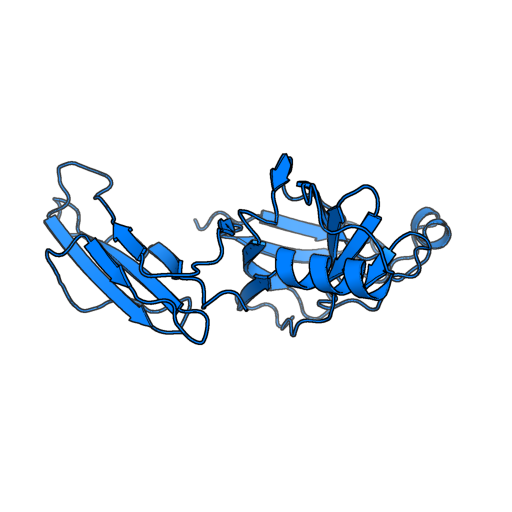-27.798 -10.241 19.931 1.00 88.88 208 ASP A N 1
ATOM 1597 C CA . ASP A 1 208 ? -27.836 -11.695 20.135 1.00 88.88 208 ASP A CA 1
ATOM 1598 C C . ASP A 1 208 ? -26.639 -12.205 20.957 1.00 88.88 208 ASP A C 1
ATOM 1600 O O . ASP A 1 208 ? -26.524 -13.395 21.268 1.00 88.88 208 ASP A O 1
ATOM 1604 N N . GLY A 1 209 ? -25.711 -11.315 21.308 1.00 89.75 209 GLY A N 1
ATOM 1605 C CA . GLY A 1 209 ? -24.535 -11.634 22.091 1.00 89.75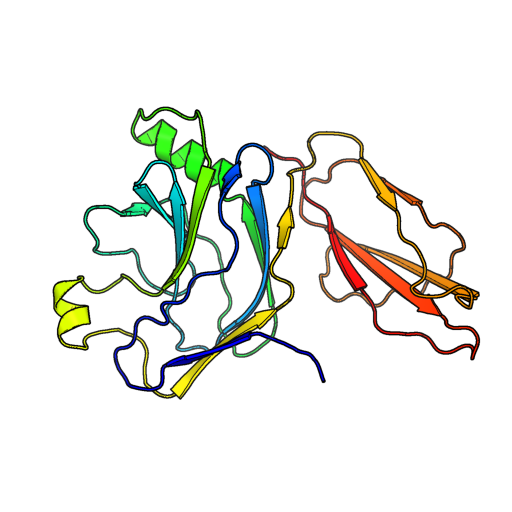 209 GLY A CA 1
ATOM 1606 C C . GLY A 1 209 ? -23.425 -12.335 21.298 1.00 89.75 209 GLY A C 1
ATOM 1607 O O . GLY A 1 209 ? -22.555 -12.970 21.908 1.00 89.75 209 GLY A O 1
ATOM 1608 N N . LYS A 1 210 ? -23.399 -12.215 19.971 1.00 92.25 210 LYS A N 1
ATOM 1609 C CA . LYS A 1 210 ? -22.345 -12.755 19.107 1.00 92.25 210 LYS A CA 1
ATOM 1610 C C . LYS A 1 210 ? -21.318 -11.678 18.782 1.00 92.25 210 LYS A C 1
ATOM 1612 O O . LYS A 1 210 ? -21.648 -10.526 18.526 1.00 92.25 210 LYS A O 1
ATOM 1617 N N . TRP A 1 211 ? -20.045 -12.067 18.795 1.00 93.19 211 TRP A N 1
ATOM 1618 C CA . TRP A 1 211 ? -18.964 -11.201 18.329 1.00 93.19 211 TRP A CA 1
ATOM 1619 C C . TRP A 1 211 ? -18.878 -11.259 16.806 1.00 93.19 211 TRP A C 1
ATOM 1621 O O . TRP A 1 211 ? -18.767 -12.343 16.232 1.00 93.19 211 TRP A O 1
ATOM 1631 N N . GLY A 1 212 ? -18.911 -10.090 16.174 1.00 91.06 212 GLY A N 1
ATOM 1632 C CA . GLY A 1 212 ? -18.747 -9.936 14.736 1.00 91.06 212 GLY A CA 1
ATOM 1633 C C . GLY A 1 212 ? -17.287 -10.052 14.273 1.00 91.06 212 GLY A C 1
ATOM 1634 O O . GLY A 1 212 ? -16.394 -10.407 15.055 1.00 91.06 212 GLY A O 1
ATOM 1635 N N . PRO A 1 213 ? -17.017 -9.739 12.995 1.00 91.06 213 PRO A N 1
ATOM 1636 C CA . PRO A 1 213 ? -15.653 -9.647 12.485 1.00 91.06 213 PRO A CA 1
ATOM 1637 C C . PRO A 1 213 ? -14.864 -8.532 13.190 1.00 91.06 213 PRO A C 1
ATOM 1639 O O . PRO A 1 213 ? -15.436 -7.568 13.703 1.00 91.06 213 PRO A O 1
ATOM 1642 N N . VAL A 1 214 ? -13.537 -8.671 13.214 1.00 92.62 214 VAL A N 1
ATOM 1643 C CA . VAL A 1 214 ? -12.633 -7.614 13.685 1.00 92.62 214 VAL A CA 1
ATOM 1644 C C . VAL A 1 214 ? -12.377 -6.650 12.529 1.00 92.62 214 VAL A C 1
ATOM 1646 O O . VAL A 1 214 ? -12.054 -7.075 11.422 1.00 92.62 214 VAL A O 1
ATOM 1649 N N . VAL A 1 215 ? -12.525 -5.354 12.787 1.00 90.50 215 VAL A N 1
ATOM 1650 C CA . VAL A 1 215 ? -12.106 -4.285 11.879 1.00 90.50 215 VAL A CA 1
ATOM 1651 C C . VAL A 1 215 ? -10.699 -3.852 12.263 1.00 90.50 215 VAL A C 1
ATOM 1653 O O . VAL A 1 215 ? -10.415 -3.619 13.439 1.00 90.50 215 VAL A O 1
ATOM 1656 N N . HIS A 1 216 ? -9.832 -3.736 11.261 1.00 89.56 216 HIS A N 1
ATOM 1657 C CA . HIS A 1 216 ? -8.427 -3.380 11.410 1.00 89.56 216 HIS A CA 1
ATOM 1658 C C . HIS A 1 216 ? -8.199 -2.031 10.728 1.00 89.56 216 HIS A C 1
ATOM 1660 O O . HIS A 1 216 ? -8.281 -1.931 9.506 1.00 89.56 216 HIS A O 1
ATOM 1666 N N . LEU A 1 217 ? -7.949 -0.981 11.510 1.00 86.62 217 LEU A N 1
ATOM 1667 C CA . LEU A 1 217 ? -7.674 0.352 10.982 1.00 86.62 217 LEU A CA 1
ATOM 1668 C C . LEU A 1 217 ? -6.182 0.667 11.142 1.00 86.62 217 LEU A C 1
ATOM 1670 O O . LEU A 1 217 ? -5.720 0.766 12.285 1.00 86.62 217 LEU A O 1
ATOM 1674 N N . PRO A 1 218 ? -5.423 0.861 10.049 1.00 84.25 218 PRO A N 1
ATOM 1675 C CA . PRO A 1 218 ? -4.065 1.363 10.156 1.00 84.25 218 PRO A CA 1
ATOM 1676 C C . PRO A 1 218 ? -4.071 2.766 10.768 1.00 84.25 218 PRO A C 1
ATOM 1678 O O . PRO A 1 218 ? -4.842 3.647 10.387 1.00 84.25 218 PRO A O 1
ATOM 1681 N N . VAL A 1 219 ? -3.193 2.961 11.740 1.00 83.69 219 VAL A N 1
ATOM 1682 C CA . VAL A 1 219 ? -2.969 4.221 12.437 1.00 83.69 219 VAL A CA 1
ATOM 1683 C C . VAL A 1 219 ? -1.589 4.731 12.024 1.00 83.69 219 VAL A C 1
ATOM 1685 O O . VAL A 1 219 ? -0.578 4.161 12.452 1.00 83.69 219 VAL A O 1
ATOM 1688 N N . PRO A 1 220 ? -1.539 5.776 11.179 1.00 69.25 220 PRO A N 1
ATOM 1689 C CA . PRO A 1 220 ? -0.309 6.371 10.685 1.00 69.25 220 PRO A CA 1
ATOM 1690 C C . PRO A 1 220 ? 0.744 6.645 11.754 1.00 69.25 220 PRO A C 1
ATOM 1692 O O . PRO A 1 220 ? 0.446 7.171 12.829 1.00 69.25 220 PRO A O 1
ATOM 1695 N N . ALA A 1 221 ? 1.996 6.380 11.387 1.00 65.62 221 ALA A N 1
ATOM 1696 C CA . ALA A 1 221 ? 3.145 6.940 12.080 1.00 65.62 221 ALA A CA 1
ATOM 1697 C C . ALA A 1 221 ? 3.169 8.475 11.946 1.00 65.62 221 ALA A C 1
ATOM 1699 O O . ALA A 1 221 ? 2.503 9.043 11.073 1.00 65.62 221 ALA A O 1
ATOM 1700 N N . LYS A 1 222 ? 4.000 9.144 12.755 1.00 65.06 222 LYS A N 1
ATOM 1701 C CA . LYS A 1 222 ? 4.416 10.528 12.478 1.00 65.06 222 LYS A CA 1
ATOM 1702 C C . LYS A 1 222 ? 4.875 10.640 11.025 1.00 65.06 222 LYS A C 1
ATOM 1704 O O . LYS A 1 222 ? 5.768 9.901 10.609 1.00 65.06 222 LYS A O 1
ATOM 1709 N N . GLY A 1 223 ? 4.287 11.579 10.284 1.00 56.50 223 GLY A N 1
ATOM 1710 C CA . GLY A 1 223 ? 4.891 12.047 9.036 1.00 56.50 223 GLY A CA 1
ATOM 1711 C C . GLY A 1 223 ? 6.287 12.602 9.333 1.00 56.50 223 GLY A C 1
ATOM 1712 O O . GLY A 1 223 ? 6.467 13.259 10.363 1.00 56.50 223 GLY A O 1
ATOM 1713 N N . LYS A 1 224 ? 7.269 12.276 8.489 1.00 48.66 224 LYS A N 1
ATOM 1714 C CA . LYS A 1 224 ? 8.624 12.838 8.580 1.00 48.66 224 LYS A CA 1
ATOM 1715 C C . LYS A 1 224 ? 8.683 14.241 7.991 1.00 48.66 224 LYS A C 1
ATOM 1717 O O . LYS A 1 224 ? 7.997 14.478 6.974 1.00 48.66 224 LYS A O 1
#

Foldseek 3Di:
DDDWDKQFQQAALFFSKDWDPDFQDALLFWFKKKWKKAFAPQDAKWKWWQWPNAIETEGERHDDAPEPRYFHLYYDYHDHHRDIDMDMGRRLVSVQVRCVVVVHDSPRGTGHIMIITHRNDPPVCSVVSHHRHHGGGMMIMDPTDTGGADQFKDKDFDDDPDPFWDWKFKDKAADQDDDGDDIDPDGMDIDGAAQDKIWIWMWTAGNVRDIDDIDIDIDHHNDD